Protein AF-A0A6G1S8F9-F1 (afdb_monomer_lite)

Radius of gyration: 22.52 Å; chains: 1; bounding box: 52×45×52 Å

Secondary structure (DSSP, 8-state):
--------TT--SSS-SSSTTSTTS---------------------B-------SSS-PPPPP----------------TT-------B---TTSHHHHHHHHHHHHHHHHHTT-TT-EEEEEEEEETTEEEEEEEEE-S----HHHHHHHHHHHHT-EEGGGTEETTT-EEEEEEEPPPHHHHHHHTTT--GGGPPPSS---------TTSTTSS-HHHHHHHHHHH-

Foldseek 3Di:
DDDDPDPDDPDPPDDPPPPPPPPPDPPDDDDDDDDDDDDDPDLFDWDFDWDQPDPDDDDDDDDDDDPDDDDDDDDPPDDPPDDGDGATAGDACPDQVNLQSQLQVLVVCQQCVPFVPKDGDWGWDDDQLEIEIADAIDGPGDDDSLCSSLVSCVVSPQPDCVVRHHSVRGYYHYHYHHDDPVLCVQAPPPDDPVPGDDSDDDDDDDAFDPCDPVRDDPNHVVNVVVNVD

Sequence (229 aa):
VCWWSCPLKDCADSIVVEILRLLPLLLKNILEVKSLVTKYQGPQYLRVTFVNRSLGPKIKMPDTMRNGYMNGHSDAEMDESDTFLFTSESVGEGHPDKMCDQISDAVLDAHLKQDPNAKVACESVIKTGMVMLCGEINSKANVDYQKVVRDTIKHIGYDDSSKGFDYKTCSVILNLDQQSEEIASGVHLNRLDEDIGAGDQGLMFGYATDETEECMPLTVVLSHKLNER

InterPro domains:
  IPR002133 S-adenosylmethionine synthetase [PTHR11964] (82-229)
  IPR022628 S-adenosylmethionine synthetase, N-terminal [PF00438] (84-180)
  IPR022629 S-adenosylmethionine synthetase, central domain [PF02772] (195-229)
  IPR022631 S-adenosylmethionine synthetase, conserved site [PS00376] (197-207)
  IPR022636 S-adenosylmethionine synthetase superfamily [SSF55973] (83-190)
  IPR022636 S-adenosylmethionine synthetase superfamily [SSF55973] (193-228)

Organism: NCBI:txid561515

pLDDT: mean 71.43, std 28.81, range [20.78, 98.0]

Structure (mmCIF, N/CA/C/O backbone):
data_AF-A0A6G1S8F9-F1
#
_entry.id   AF-A0A6G1S8F9-F1
#
loop_
_atom_site.group_PDB
_atom_site.id
_atom_site.type_symbol
_atom_site.label_atom_id
_atom_site.label_alt_id
_atom_site.label_comp_id
_atom_site.label_asym_id
_atom_site.label_entity_id
_atom_site.label_seq_id
_atom_site.pdbx_PDB_ins_code
_atom_site.Cartn_x
_atom_site.Cartn_y
_atom_site.Cartn_z
_atom_site.occupancy
_atom_site.B_iso_or_equiv
_atom_site.auth_seq_id
_atom_site.auth_comp_id
_atom_site.auth_asym_id
_atom_site.auth_atom_id
_atom_site.pdbx_PDB_model_num
ATOM 1 N N . VAL A 1 1 ? 5.676 7.487 1.464 1.00 24.00 1 VAL A N 1
ATOM 2 C CA . VAL A 1 1 ? 6.709 8.533 1.707 1.00 24.00 1 VAL A CA 1
ATOM 3 C C . VAL A 1 1 ? 5.974 9.784 2.148 1.00 24.00 1 VAL A C 1
ATOM 5 O O . VAL A 1 1 ? 5.284 10.362 1.321 1.00 24.00 1 VAL A O 1
ATOM 8 N N . CYS A 1 2 ? 6.066 10.154 3.430 1.00 23.19 2 CYS A N 1
ATOM 9 C CA . CYS A 1 2 ? 5.354 11.308 3.984 1.00 23.19 2 CYS A CA 1
ATOM 10 C C . CYS A 1 2 ? 5.833 12.626 3.369 1.00 23.19 2 CYS A C 1
ATOM 12 O O . CYS A 1 2 ? 7.028 12.924 3.396 1.00 23.19 2 CYS A O 1
ATOM 14 N N . TRP A 1 3 ? 4.884 13.448 2.935 1.00 22.08 3 TRP A N 1
ATOM 15 C CA . TRP A 1 3 ? 5.046 14.894 2.867 1.00 22.08 3 TRP A CA 1
ATOM 16 C C . TRP A 1 3 ? 4.073 15.506 3.870 1.00 22.08 3 TRP A C 1
ATOM 18 O O . TRP A 1 3 ? 2.866 15.447 3.684 1.00 22.08 3 TRP A O 1
ATOM 28 N N . TRP A 1 4 ? 4.595 16.083 4.950 1.00 25.47 4 TRP A N 1
ATOM 29 C CA . TRP A 1 4 ? 3.856 17.073 5.727 1.00 25.47 4 TRP A CA 1
ATOM 30 C C . TRP A 1 4 ? 4.827 18.177 6.128 1.00 25.47 4 TRP A C 1
ATOM 32 O O . TRP A 1 4 ? 5.879 17.920 6.720 1.00 25.47 4 TRP A O 1
ATOM 42 N N . SER A 1 5 ? 4.485 19.414 5.772 1.00 24.44 5 SER A N 1
ATOM 43 C CA . SER A 1 5 ? 5.167 20.604 6.275 1.00 24.44 5 SER A CA 1
ATOM 44 C C . SER A 1 5 ? 4.787 20.788 7.743 1.00 24.44 5 SER A C 1
ATOM 46 O O . SER A 1 5 ? 3.757 21.376 8.051 1.00 24.44 5 SER A O 1
ATOM 48 N N . CYS A 1 6 ? 5.605 20.272 8.661 1.00 25.27 6 CYS A N 1
ATOM 49 C CA . CYS A 1 6 ? 5.454 20.525 10.093 1.00 25.27 6 CYS A CA 1
ATOM 50 C C . CYS A 1 6 ? 6.216 21.809 10.484 1.00 25.27 6 CYS A C 1
ATOM 52 O O . CYS A 1 6 ? 7.438 21.861 10.311 1.00 25.27 6 CYS A O 1
ATOM 54 N N . PRO A 1 7 ? 5.557 22.847 11.035 1.00 28.78 7 PRO A N 1
ATOM 55 C CA . PRO A 1 7 ? 6.217 24.049 11.524 1.00 28.78 7 PRO A CA 1
ATOM 56 C C . PRO A 1 7 ? 6.665 23.851 12.981 1.00 28.78 7 PRO A C 1
ATOM 58 O O . PRO A 1 7 ? 6.227 24.572 13.872 1.00 28.78 7 PRO A O 1
ATOM 61 N N . LEU A 1 8 ? 7.533 22.875 13.256 1.00 29.06 8 LEU A N 1
ATOM 62 C CA . LEU A 1 8 ? 8.167 22.721 14.571 1.00 29.06 8 LEU A CA 1
ATOM 63 C C . LEU A 1 8 ? 9.668 22.476 14.404 1.00 29.06 8 LEU A C 1
ATOM 65 O O . LEU A 1 8 ? 10.109 21.526 13.766 1.00 29.06 8 LEU A O 1
ATOM 69 N N . LYS A 1 9 ? 10.448 23.404 14.959 1.00 31.72 9 LYS A N 1
ATOM 70 C CA . LYS A 1 9 ? 11.867 23.641 14.667 1.00 31.72 9 LYS A CA 1
ATOM 71 C C . LYS A 1 9 ? 12.854 22.660 15.313 1.00 31.72 9 LYS A C 1
ATOM 73 O O . LYS A 1 9 ? 14.041 22.808 15.062 1.00 31.72 9 LYS A O 1
ATOM 78 N N . ASP A 1 10 ? 12.404 21.662 16.075 1.00 28.67 10 ASP A N 1
ATOM 79 C CA . ASP A 1 10 ? 13.288 20.975 17.035 1.00 28.67 10 ASP A CA 1
ATOM 80 C C . ASP A 1 10 ? 13.287 19.432 16.964 1.00 28.67 10 ASP A C 1
ATOM 82 O O . ASP A 1 10 ? 13.567 18.764 17.955 1.00 28.67 10 ASP A O 1
ATOM 86 N N . CYS A 1 11 ? 13.010 18.822 15.806 1.00 28.59 11 CYS A N 1
ATOM 87 C CA . CYS A 1 11 ? 13.122 17.357 15.630 1.00 28.59 11 CYS A CA 1
ATOM 88 C C . CYS A 1 11 ? 13.831 16.943 14.329 1.00 28.59 11 CYS A C 1
ATOM 90 O O . CYS A 1 11 ? 13.489 15.935 13.714 1.00 28.59 11 CYS A O 1
ATOM 92 N N . ALA A 1 12 ? 14.823 17.717 13.888 1.00 31.94 12 ALA A N 1
ATOM 93 C CA . ALA A 1 12 ? 15.572 17.437 12.666 1.00 31.94 12 ALA A CA 1
ATOM 94 C C . ALA A 1 12 ? 17.010 17.006 12.971 1.00 31.94 12 ALA A C 1
ATOM 96 O O . ALA A 1 12 ? 17.932 17.750 12.687 1.00 31.94 12 ALA A O 1
ATOM 97 N N . ASP A 1 13 ? 17.197 15.796 13.501 1.00 31.72 13 ASP A N 1
ATOM 98 C CA . ASP A 1 13 ? 18.508 15.134 13.511 1.00 31.72 13 ASP A CA 1
ATOM 99 C C . ASP A 1 13 ? 18.321 13.617 13.370 1.00 31.72 13 ASP A C 1
ATOM 101 O O . ASP A 1 13 ? 18.311 12.887 14.358 1.00 31.72 13 ASP A O 1
ATOM 105 N N . SER A 1 14 ? 18.104 13.149 12.128 1.00 31.39 14 SER A N 1
ATOM 106 C CA . SER A 1 14 ? 18.659 11.877 11.589 1.00 31.39 14 SER A CA 1
ATOM 107 C C . SER A 1 14 ? 18.080 11.398 10.241 1.00 31.39 14 SER A C 1
ATOM 109 O O . SER A 1 14 ? 18.516 10.359 9.758 1.00 31.39 14 SER A O 1
ATOM 111 N N . ILE A 1 15 ? 17.161 12.108 9.568 1.00 31.52 15 ILE A N 1
ATOM 112 C CA . ILE A 1 15 ? 16.591 11.635 8.27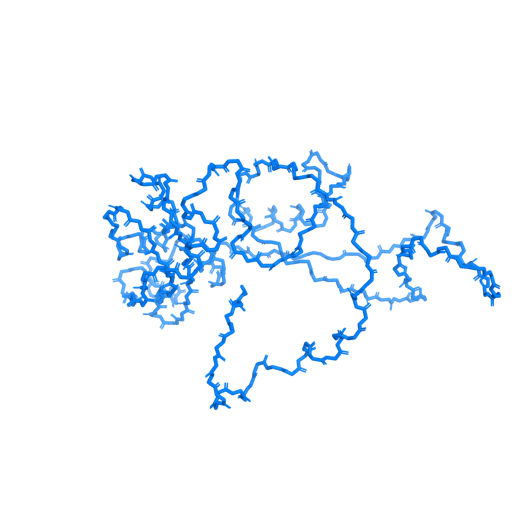2 1.00 31.52 15 ILE A CA 1
ATOM 113 C C . ILE A 1 15 ? 16.688 12.662 7.111 1.00 31.52 15 ILE A C 1
ATOM 115 O O . ILE A 1 15 ? 16.182 12.427 6.021 1.00 31.52 15 ILE A O 1
ATOM 119 N N . VAL A 1 16 ? 17.403 13.787 7.262 1.00 31.28 16 VAL A N 1
ATOM 120 C CA . VAL A 1 16 ? 17.337 14.913 6.287 1.00 31.28 16 VAL A CA 1
ATOM 121 C C . VAL A 1 16 ? 18.629 15.156 5.472 1.00 31.28 16 VAL A C 1
ATOM 123 O O . VAL A 1 16 ? 18.781 16.201 4.848 1.00 31.28 16 VAL A O 1
ATOM 126 N N . VAL A 1 17 ? 19.587 14.223 5.406 1.00 31.86 17 VAL A N 1
ATOM 127 C CA . VAL A 1 17 ? 20.913 14.563 4.829 1.00 31.86 17 VAL A CA 1
ATOM 128 C C . VAL A 1 17 ? 21.071 14.356 3.310 1.00 31.86 17 VAL A C 1
ATOM 130 O O . VAL A 1 17 ? 21.907 15.035 2.720 1.00 31.86 17 VAL A O 1
ATOM 133 N N . GLU A 1 18 ? 20.257 13.565 2.603 1.00 31.52 18 GLU A N 1
ATOM 134 C CA . GLU A 1 18 ? 20.587 13.263 1.188 1.00 31.52 18 GLU A CA 1
ATOM 135 C C . GLU A 1 18 ? 19.829 14.091 0.119 1.00 31.52 18 GLU A C 1
ATOM 137 O O . GLU A 1 18 ? 20.255 14.136 -1.032 1.00 31.52 18 GLU A O 1
ATOM 142 N N . ILE A 1 19 ? 18.737 14.797 0.451 1.00 33.44 19 ILE A N 1
ATOM 143 C CA . ILE A 1 19 ? 17.858 15.427 -0.571 1.00 33.44 19 ILE A CA 1
ATOM 144 C C . ILE A 1 19 ? 18.125 16.934 -0.789 1.00 33.44 19 ILE A C 1
ATOM 146 O O . ILE A 1 19 ? 17.792 17.486 -1.838 1.00 33.44 19 ILE A O 1
ATOM 150 N N . LEU A 1 20 ? 18.826 17.620 0.120 1.00 29.86 20 LEU A N 1
ATOM 151 C CA . LEU A 1 20 ? 19.040 19.078 0.033 1.00 29.86 20 LEU A CA 1
ATOM 152 C C . LEU A 1 20 ? 20.145 19.543 -0.941 1.00 29.86 20 LEU A C 1
ATOM 154 O O . LEU A 1 20 ? 20.448 20.734 -0.992 1.00 29.86 20 LEU A O 1
ATOM 158 N N . ARG A 1 21 ? 20.738 18.661 -1.758 1.00 32.34 21 ARG A N 1
ATOM 159 C CA . ARG A 1 21 ? 21.801 19.048 -2.715 1.00 32.34 21 ARG A CA 1
ATOM 160 C C . ARG A 1 21 ? 21.352 19.320 -4.154 1.00 32.34 21 ARG A C 1
ATOM 162 O O . ARG A 1 21 ? 22.178 19.782 -4.935 1.00 32.34 21 ARG A O 1
ATOM 169 N N . LEU A 1 22 ? 20.088 19.091 -4.521 1.00 36.34 22 LEU A N 1
ATOM 170 C CA . LEU A 1 22 ? 19.651 19.168 -5.932 1.00 36.34 22 LEU A CA 1
ATOM 171 C C . LEU A 1 22 ? 18.534 20.186 -6.227 1.00 36.34 22 LEU A C 1
ATOM 173 O O . LEU A 1 22 ? 18.105 20.321 -7.372 1.00 36.34 22 LEU A O 1
ATOM 177 N N . LEU A 1 23 ? 18.111 20.962 -5.228 1.00 32.47 23 LEU A N 1
ATOM 178 C CA . LEU A 1 23 ? 16.988 21.899 -5.340 1.00 32.47 23 LEU A CA 1
ATOM 179 C C . LEU A 1 23 ? 17.134 23.090 -6.332 1.00 32.47 23 LEU A C 1
ATOM 181 O O . LEU A 1 23 ? 16.100 23.664 -6.665 1.00 32.47 23 LEU A O 1
ATOM 185 N N . PRO A 1 24 ? 18.307 23.494 -6.874 1.00 30.12 24 PRO A N 1
ATOM 186 C CA . PRO A 1 24 ? 18.341 24.653 -7.782 1.00 30.12 24 PRO A CA 1
ATOM 187 C C . PRO A 1 24 ? 18.085 24.394 -9.281 1.00 30.12 24 PRO A C 1
ATOM 189 O O . PRO A 1 24 ? 18.118 25.357 -10.044 1.00 30.12 24 PRO A O 1
ATOM 192 N N . LEU A 1 25 ? 17.878 23.157 -9.761 1.00 33.62 25 LEU A N 1
ATOM 193 C CA . LEU A 1 25 ? 17.961 22.870 -11.214 1.00 33.62 25 LEU A CA 1
ATOM 194 C C . LEU A 1 25 ? 16.644 22.578 -11.955 1.00 33.62 25 LEU A C 1
ATOM 196 O O . LEU A 1 25 ? 16.648 22.578 -13.184 1.00 33.62 25 LEU A O 1
ATOM 200 N N . LEU A 1 26 ? 15.518 22.388 -11.267 1.00 33.97 26 LEU A N 1
ATOM 201 C CA . LEU A 1 26 ? 14.292 21.839 -11.879 1.00 33.97 26 LEU A CA 1
ATOM 202 C C . LEU A 1 26 ? 13.151 22.850 -12.093 1.00 33.97 26 LEU A C 1
ATOM 204 O O . LEU A 1 26 ? 12.001 22.468 -12.266 1.00 33.97 26 LEU A O 1
ATOM 208 N N . LEU A 1 27 ? 13.459 24.150 -12.131 1.00 32.25 27 LEU A N 1
ATOM 209 C CA . LEU A 1 27 ? 12.460 25.227 -12.242 1.00 32.25 27 LEU A CA 1
ATOM 210 C C . LEU A 1 27 ? 12.241 25.769 -13.669 1.00 32.25 27 LEU A C 1
ATOM 212 O O . LEU A 1 27 ? 11.844 26.919 -13.842 1.00 32.25 27 LEU A O 1
ATOM 216 N N . LYS A 1 28 ? 12.496 24.982 -14.721 1.00 32.56 28 LYS A N 1
ATOM 217 C CA . LYS A 1 28 ? 12.242 25.418 -16.106 1.00 32.56 28 LYS A CA 1
ATOM 218 C C . LYS A 1 28 ? 11.706 24.286 -16.973 1.00 32.56 28 LYS A C 1
ATOM 220 O O . LYS A 1 28 ? 12.494 23.548 -17.550 1.00 32.56 28 LYS A O 1
ATOM 225 N N . ASN A 1 29 ? 10.379 24.196 -17.056 1.00 27.98 29 ASN A N 1
ATOM 226 C CA . ASN A 1 29 ? 9.578 24.054 -18.284 1.00 27.98 29 ASN A CA 1
ATOM 227 C C . ASN A 1 29 ? 8.250 23.358 -17.959 1.00 27.98 29 ASN A C 1
ATOM 229 O O . ASN A 1 29 ? 8.184 22.156 -17.734 1.00 27.98 29 ASN A O 1
ATOM 233 N N . ILE A 1 30 ? 7.204 24.180 -17.920 1.00 34.72 30 ILE A N 1
ATOM 234 C CA . ILE A 1 30 ? 5.789 23.812 -17.869 1.00 34.72 30 ILE A CA 1
ATOM 235 C C . ILE A 1 30 ? 5.416 23.197 -19.221 1.00 34.72 30 ILE A C 1
ATOM 237 O O . ILE A 1 30 ? 5.779 23.796 -20.230 1.00 34.72 30 ILE A O 1
ATOM 241 N N . LEU A 1 31 ? 4.679 22.079 -19.246 1.00 24.22 31 LEU A N 1
ATOM 242 C CA . LEU A 1 31 ? 3.643 21.784 -20.251 1.00 24.22 31 LEU A CA 1
ATOM 243 C C . LEU A 1 31 ? 2.832 20.529 -19.870 1.00 24.22 31 LEU A C 1
ATOM 245 O O . LEU A 1 31 ? 3.358 19.580 -19.297 1.00 24.22 31 LEU A O 1
ATOM 249 N N . GLU A 1 32 ? 1.532 20.607 -20.156 1.00 26.98 32 GLU A N 1
ATOM 250 C CA . GLU A 1 32 ? 0.436 19.701 -19.787 1.00 26.98 32 GLU A CA 1
ATOM 251 C C . GLU A 1 32 ? 0.654 18.217 -20.116 1.00 26.98 32 GLU A C 1
ATOM 253 O O . GLU A 1 32 ? 1.134 17.872 -21.195 1.00 26.98 32 GLU A O 1
ATOM 258 N N . VAL A 1 33 ? 0.126 17.335 -19.257 1.00 26.61 33 VAL A N 1
ATOM 259 C CA . VAL A 1 33 ? -0.153 15.935 -19.605 1.00 26.61 33 VAL A CA 1
ATOM 260 C C . VAL A 1 33 ? -1.562 15.567 -19.137 1.00 26.61 33 VAL A C 1
ATOM 262 O O . VAL A 1 33 ? -1.879 15.623 -17.950 1.00 26.61 33 VAL A O 1
ATOM 265 N N . LYS A 1 34 ? -2.416 15.191 -20.096 1.00 22.52 34 LYS A N 1
ATOM 266 C CA . LYS A 1 34 ? -3.740 14.606 -19.852 1.00 22.52 34 LYS A CA 1
ATOM 267 C C . LYS A 1 34 ? -3.581 13.186 -19.311 1.00 22.52 34 LYS A C 1
ATOM 269 O O . LYS A 1 34 ? -2.928 12.350 -19.927 1.00 22.52 34 LYS A O 1
ATOM 274 N N . SER A 1 35 ? -4.208 12.941 -18.167 1.00 23.72 35 SER A N 1
ATOM 275 C CA . SER A 1 35 ? -4.255 11.655 -17.477 1.00 23.72 35 SER A CA 1
ATOM 276 C C . SER A 1 35 ? -5.057 10.616 -18.272 1.00 23.72 35 SER A C 1
ATOM 278 O O . SER A 1 35 ? -6.234 10.821 -18.568 1.00 23.72 35 SER A O 1
ATOM 280 N N . LEU A 1 36 ? -4.418 9.492 -18.598 1.00 20.78 36 LEU A N 1
ATOM 281 C CA . LEU A 1 36 ? -5.063 8.230 -18.959 1.00 20.78 36 LEU A CA 1
ATOM 282 C C . LEU A 1 36 ? -4.858 7.288 -17.769 1.00 20.78 36 LEU A C 1
ATOM 284 O O . LEU A 1 36 ? -3.782 6.724 -17.586 1.00 20.78 36 LEU A O 1
ATOM 288 N N . VAL A 1 37 ? -5.884 7.162 -16.924 1.00 22.12 37 VAL A N 1
ATOM 289 C CA . VAL A 1 37 ? -5.907 6.190 -15.824 1.00 22.12 37 VAL A CA 1
ATOM 290 C C . VAL A 1 37 ? -6.331 4.841 -16.396 1.00 22.12 37 VAL A C 1
ATOM 292 O O . VAL A 1 37 ? -7.521 4.549 -16.512 1.00 22.12 37 VAL A O 1
ATOM 295 N N . THR A 1 38 ? -5.368 4.000 -16.761 1.00 21.34 38 THR A N 1
ATOM 296 C CA . THR A 1 38 ? -5.617 2.568 -16.959 1.00 21.34 38 THR A CA 1
ATOM 297 C C . THR A 1 38 ? -5.510 1.873 -15.607 1.00 21.34 38 THR A C 1
ATOM 299 O O . THR A 1 38 ? -4.466 1.863 -14.962 1.00 21.34 38 THR A O 1
ATOM 302 N N . LYS A 1 39 ? -6.639 1.330 -15.154 1.00 20.86 39 LYS A N 1
ATOM 303 C CA . LYS A 1 39 ? -6.812 0.636 -13.878 1.00 20.86 39 LYS A CA 1
ATOM 304 C C . LYS A 1 39 ? -6.046 -0.695 -13.907 1.00 20.86 39 LYS A C 1
ATOM 306 O O . LYS A 1 39 ? -6.582 -1.687 -14.391 1.00 20.86 39 LYS A O 1
ATOM 311 N N . TYR A 1 40 ? -4.810 -0.724 -13.407 1.00 27.42 40 TYR A N 1
ATOM 312 C CA . TYR A 1 40 ? -4.120 -1.979 -13.099 1.00 27.42 40 TYR A CA 1
ATOM 313 C C . TYR A 1 40 ? -4.557 -2.427 -11.698 1.00 27.42 40 TYR A C 1
ATOM 315 O O . TYR A 1 40 ? -4.346 -1.719 -10.716 1.00 27.42 40 TYR A O 1
ATOM 323 N N . GLN A 1 41 ? -5.257 -3.560 -11.613 1.00 25.31 41 GLN A N 1
ATOM 324 C CA . GLN A 1 41 ? -5.646 -4.166 -10.340 1.00 25.31 41 GLN A CA 1
ATOM 325 C C . GLN A 1 41 ? -4.449 -4.927 -9.762 1.00 25.31 41 GLN A C 1
ATOM 327 O O . GLN A 1 41 ? -4.133 -6.018 -10.223 1.00 25.31 41 GLN A O 1
ATOM 332 N N . GLY A 1 42 ? -3.796 -4.361 -8.749 1.00 30.23 42 GLY A N 1
ATOM 333 C CA . GLY A 1 42 ? -2.812 -5.072 -7.933 1.00 30.23 42 GLY A CA 1
ATOM 334 C C . GLY A 1 42 ? -2.146 -4.150 -6.902 1.00 30.23 42 GLY A C 1
ATOM 335 O O . GLY A 1 42 ? -1.706 -3.065 -7.283 1.00 30.23 42 GLY A O 1
ATOM 336 N N . PRO A 1 43 ? -2.037 -4.546 -5.619 1.00 34.38 43 PRO A N 1
ATOM 337 C CA . PRO A 1 43 ? -1.433 -3.732 -4.565 1.00 34.38 43 PRO A CA 1
ATOM 338 C C . PRO A 1 43 ? 0.095 -3.888 -4.599 1.00 34.38 43 PRO A C 1
ATOM 340 O O . PRO A 1 43 ? 0.695 -4.527 -3.739 1.00 34.38 43 PRO A O 1
ATOM 343 N N . GLN A 1 44 ? 0.767 -3.385 -5.638 1.00 37.72 44 GLN A N 1
ATOM 344 C CA . GLN A 1 44 ? 2.219 -3.555 -5.772 1.00 37.72 44 GLN A CA 1
ATOM 345 C C . GLN A 1 44 ? 2.929 -2.256 -6.186 1.00 37.72 44 GLN A C 1
ATOM 347 O O . GLN A 1 44 ? 3.165 -1.998 -7.357 1.00 37.72 44 GLN A O 1
ATOM 352 N N . TYR A 1 45 ? 3.357 -1.453 -5.203 1.00 41.34 45 TYR A N 1
ATOM 353 C CA . TYR A 1 45 ? 4.431 -0.464 -5.391 1.00 41.34 45 TYR A CA 1
ATOM 354 C C . TYR A 1 45 ? 5.712 -1.061 -5.981 1.00 41.34 45 TYR A C 1
ATOM 356 O O . TYR A 1 45 ? 6.195 -2.112 -5.549 1.00 41.34 45 TYR A O 1
ATOM 364 N N . LEU A 1 46 ? 6.257 -0.282 -6.907 1.00 35.72 46 LEU A N 1
ATOM 365 C CA . LEU A 1 46 ? 7.467 -0.468 -7.681 1.00 35.72 46 LEU A CA 1
ATOM 366 C C . LEU A 1 46 ? 8.637 0.263 -7.001 1.00 35.72 46 LEU A C 1
ATOM 368 O O . LEU A 1 46 ? 8.597 1.486 -6.863 1.00 35.72 46 LEU A O 1
ATOM 372 N N . ARG A 1 47 ? 9.709 -0.447 -6.630 1.00 35.06 47 ARG A N 1
ATOM 373 C CA . ARG A 1 47 ? 11.007 0.183 -6.341 1.00 35.06 47 ARG A CA 1
ATOM 374 C C . ARG A 1 47 ? 11.958 -0.132 -7.491 1.00 35.06 47 ARG A C 1
ATOM 376 O O . ARG A 1 47 ? 12.507 -1.224 -7.573 1.00 35.06 47 ARG A O 1
ATOM 383 N N . VAL A 1 48 ? 12.145 0.823 -8.402 1.00 31.75 48 VAL A N 1
ATOM 384 C CA . VAL A 1 48 ? 13.201 0.726 -9.421 1.00 31.75 48 VAL A CA 1
ATOM 385 C C . VAL A 1 48 ? 14.475 1.311 -8.834 1.00 31.75 48 VAL A C 1
ATOM 387 O O . VAL A 1 48 ? 14.639 2.529 -8.761 1.00 31.75 48 VAL A O 1
ATOM 390 N N . THR A 1 49 ? 15.388 0.447 -8.406 1.00 26.91 49 THR A N 1
ATOM 391 C CA . THR A 1 49 ? 16.742 0.877 -8.058 1.00 26.91 49 THR A CA 1
ATOM 392 C C . THR A 1 49 ? 17.599 0.851 -9.323 1.00 26.91 49 THR A C 1
ATOM 394 O O . THR A 1 49 ? 17.992 -0.211 -9.802 1.00 26.91 49 THR A O 1
ATOM 397 N N . PHE A 1 50 ? 17.910 2.029 -9.871 1.00 28.56 50 PHE A N 1
ATOM 398 C CA . PHE A 1 50 ? 18.856 2.174 -10.979 1.00 28.56 50 PHE A CA 1
ATOM 399 C C . PHE A 1 50 ? 20.279 1.869 -10.492 1.00 28.56 50 PHE A C 1
ATOM 401 O O . PHE A 1 50 ? 20.988 2.755 -10.015 1.00 28.56 50 PHE A O 1
ATOM 408 N N . VAL A 1 51 ? 20.728 0.618 -10.608 1.00 29.19 51 VAL A N 1
ATOM 409 C CA . VAL A 1 51 ? 22.144 0.283 -10.402 1.00 29.19 51 VAL A CA 1
ATOM 410 C C . VAL A 1 51 ? 22.849 0.312 -11.751 1.00 29.19 51 VAL A C 1
ATOM 412 O O . VAL A 1 51 ? 22.926 -0.694 -12.451 1.00 29.19 51 VAL A O 1
ATOM 415 N N . ASN A 1 52 ? 23.406 1.467 -12.114 1.00 31.16 52 ASN A N 1
ATOM 416 C CA . ASN A 1 52 ? 24.348 1.539 -13.227 1.00 31.16 52 ASN A CA 1
ATOM 417 C C . ASN A 1 52 ? 25.691 0.948 -12.770 1.00 31.16 52 ASN A C 1
ATOM 419 O O . ASN A 1 52 ? 26.559 1.662 -12.261 1.00 31.16 52 ASN A O 1
ATOM 423 N N . ARG A 1 53 ? 25.867 -0.371 -12.901 1.00 33.56 53 ARG A N 1
ATOM 424 C CA . ARG A 1 53 ? 27.186 -0.993 -12.738 1.00 33.56 53 ARG A CA 1
ATOM 425 C C . ARG A 1 53 ? 27.911 -0.968 -14.080 1.00 33.56 53 ARG A C 1
ATOM 427 O O . ARG A 1 53 ? 27.971 -1.959 -14.795 1.00 33.56 53 ARG A O 1
ATOM 434 N N . SER A 1 54 ? 28.452 0.201 -14.403 1.00 34.34 54 SER A N 1
ATOM 435 C CA . SER A 1 54 ? 29.343 0.409 -15.543 1.00 34.34 54 SER A CA 1
ATOM 436 C C . SER A 1 54 ? 30.613 -0.444 -15.386 1.00 34.34 54 SER A C 1
ATOM 438 O O . SER A 1 54 ? 31.434 -0.211 -14.499 1.00 34.34 54 SER A O 1
ATOM 440 N N . LEU A 1 55 ? 30.780 -1.432 -16.266 1.00 38.09 55 LEU A N 1
ATOM 441 C CA . LEU A 1 55 ? 32.089 -1.923 -16.701 1.00 38.09 55 LEU A CA 1
ATOM 442 C C . LEU A 1 55 ? 32.365 -1.311 -18.089 1.00 38.09 55 LEU A C 1
ATOM 444 O O . LEU A 1 55 ? 32.315 -2.014 -19.088 1.00 38.09 55 LEU A O 1
ATOM 448 N N . GLY A 1 56 ? 32.581 0.009 -18.176 1.00 36.66 56 GLY A N 1
ATOM 449 C CA . GLY A 1 56 ? 32.818 0.712 -19.458 1.00 36.66 56 GLY A CA 1
ATOM 450 C C . GLY A 1 56 ? 31.936 1.954 -19.668 1.00 36.66 56 GLY A C 1
ATOM 451 O O . GLY A 1 56 ? 30.954 2.120 -18.946 1.00 36.66 56 GLY A O 1
ATOM 452 N N . PRO A 1 57 ? 32.325 2.892 -20.555 1.00 38.31 57 PRO A N 1
ATOM 453 C CA . PRO A 1 57 ? 32.091 4.324 -20.380 1.00 38.31 57 PRO A CA 1
ATOM 454 C C . PRO A 1 57 ? 30.609 4.734 -20.307 1.00 38.31 57 PRO A C 1
ATOM 456 O O . PRO A 1 57 ? 29.761 4.279 -21.057 1.00 38.31 57 PRO A O 1
ATOM 459 N N . LYS A 1 58 ? 30.372 5.626 -19.339 1.00 42.62 58 LYS A N 1
ATOM 460 C CA . LYS A 1 58 ? 29.162 6.357 -18.923 1.00 42.62 58 LYS A CA 1
ATOM 461 C C . LYS A 1 58 ? 28.017 6.474 -19.945 1.00 42.62 58 LYS A C 1
ATOM 463 O O . LYS A 1 58 ? 28.151 7.155 -20.955 1.00 42.62 58 LYS A O 1
ATOM 468 N N . ILE A 1 59 ? 26.837 5.996 -19.542 1.00 39.12 59 ILE A N 1
ATOM 469 C CA . ILE A 1 59 ? 25.546 6.340 -20.157 1.00 39.12 59 ILE A CA 1
ATOM 470 C C . ILE A 1 59 ? 25.157 7.770 -19.745 1.00 39.12 59 ILE A C 1
ATOM 472 O O . ILE A 1 59 ? 25.057 8.080 -18.553 1.00 39.12 59 ILE A O 1
ATOM 476 N N . LYS A 1 60 ? 24.947 8.634 -20.742 1.00 37.03 60 LYS A N 1
ATOM 477 C CA . LYS A 1 60 ? 24.351 9.970 -20.617 1.00 37.03 60 LYS A CA 1
ATOM 478 C C . LYS A 1 60 ? 22.827 9.815 -20.726 1.00 37.03 60 LYS A C 1
ATOM 480 O O . LYS A 1 60 ? 22.351 9.151 -21.639 1.00 37.03 60 LYS A O 1
ATOM 485 N N . MET A 1 61 ? 22.064 10.389 -19.794 1.00 31.83 61 MET A N 1
ATOM 486 C CA . MET A 1 61 ? 20.599 10.457 -19.917 1.00 31.83 61 MET A CA 1
ATOM 487 C C . MET A 1 61 ? 20.207 11.356 -21.109 1.00 31.83 61 MET A C 1
ATOM 489 O O . MET A 1 61 ? 20.933 12.317 -21.376 1.00 31.83 61 MET A O 1
ATOM 493 N N . PRO A 1 62 ? 19.102 11.072 -21.825 1.00 37.28 62 PRO A N 1
ATOM 494 C CA . PRO A 1 62 ? 18.710 11.832 -23.009 1.00 37.28 62 PRO A CA 1
ATOM 495 C C . PRO A 1 62 ? 18.350 13.280 -22.654 1.00 37.28 62 PRO A C 1
ATOM 497 O O . PRO A 1 62 ? 17.561 13.546 -21.747 1.00 37.28 62 PRO A O 1
ATOM 500 N N . ASP A 1 63 ? 18.941 14.222 -23.390 1.00 33.06 63 ASP A N 1
ATOM 501 C CA . ASP A 1 63 ? 18.661 15.647 -23.265 1.00 33.06 63 ASP A CA 1
ATOM 502 C C . ASP A 1 63 ? 17.267 15.956 -23.848 1.00 33.06 63 ASP A C 1
ATOM 504 O O . ASP A 1 63 ? 17.023 15.837 -25.049 1.00 33.06 63 ASP A O 1
ATOM 508 N N . THR A 1 64 ? 16.350 16.417 -22.993 1.00 34.72 64 THR A N 1
ATOM 509 C CA . THR A 1 64 ? 15.211 17.273 -23.372 1.00 34.72 64 THR A CA 1
ATOM 510 C C . THR A 1 64 ? 15.659 18.322 -24.392 1.00 34.72 64 THR A C 1
ATOM 512 O O . THR A 1 64 ? 16.634 19.030 -24.128 1.00 34.72 64 THR A O 1
ATOM 515 N N . MET A 1 65 ? 14.941 18.455 -25.518 1.00 31.27 65 MET A N 1
ATOM 516 C CA . MET A 1 65 ? 15.223 19.438 -26.575 1.00 31.27 65 MET A CA 1
ATOM 517 C C . MET A 1 65 ? 15.518 20.829 -25.988 1.00 31.27 65 MET A C 1
ATOM 519 O O . MET A 1 65 ? 14.616 21.566 -25.585 1.00 31.27 65 MET A O 1
ATOM 523 N N . ARG A 1 66 ? 16.798 21.212 -25.966 1.00 33.53 66 ARG A N 1
ATOM 524 C CA . ARG A 1 66 ? 17.228 22.591 -25.748 1.00 33.53 66 ARG A CA 1
ATOM 525 C C . ARG A 1 66 ? 17.362 23.259 -27.103 1.00 33.53 66 ARG A C 1
ATOM 527 O O . ARG A 1 66 ? 18.269 22.968 -27.872 1.00 33.53 66 ARG A O 1
ATOM 534 N N . ASN A 1 67 ? 16.468 24.204 -27.356 1.00 35.28 67 ASN A N 1
ATOM 535 C CA . ASN A 1 67 ? 16.663 25.223 -28.372 1.00 35.28 67 ASN A CA 1
ATOM 536 C C . ASN A 1 67 ? 17.880 26.078 -27.951 1.00 35.28 67 ASN A C 1
ATOM 538 O O . ASN A 1 67 ? 17.784 26.866 -27.009 1.00 35.28 67 ASN A O 1
ATOM 542 N N . GLY A 1 68 ? 19.044 25.867 -28.568 1.00 31.77 68 GLY A N 1
ATOM 543 C CA . GLY A 1 68 ? 20.273 26.593 -28.238 1.00 31.77 68 GLY A CA 1
ATOM 544 C C . GLY A 1 68 ? 21.478 26.112 -29.046 1.00 31.77 68 GLY A C 1
ATOM 545 O O . GLY A 1 68 ? 21.823 24.939 -29.014 1.00 31.77 68 GLY A O 1
ATOM 546 N N . TYR A 1 69 ? 22.087 27.042 -29.781 1.00 33.59 69 TYR A N 1
ATOM 547 C CA . TYR A 1 69 ? 23.179 26.854 -30.740 1.00 33.59 69 TYR A CA 1
ATOM 548 C C . TYR A 1 69 ? 24.417 26.094 -30.219 1.00 33.59 69 TYR A C 1
ATOM 550 O O . TYR A 1 69 ? 24.779 26.171 -29.046 1.00 33.59 69 TYR A O 1
ATOM 558 N N . MET A 1 70 ? 25.076 25.419 -31.171 1.00 41.25 70 MET A N 1
ATOM 559 C CA . MET A 1 70 ? 26.228 24.520 -31.040 1.00 41.25 70 MET A CA 1
ATOM 560 C C . MET A 1 70 ? 27.466 25.143 -30.376 1.00 41.25 70 MET A C 1
ATOM 562 O O . MET A 1 70 ? 27.870 26.253 -30.714 1.00 41.25 70 MET A O 1
ATOM 566 N N . ASN A 1 71 ? 28.151 24.349 -29.549 1.00 33.91 71 ASN A N 1
ATOM 567 C CA . ASN A 1 71 ? 29.608 24.371 -29.436 1.00 33.91 71 ASN A CA 1
ATOM 568 C C . ASN A 1 71 ? 30.112 22.952 -29.154 1.00 33.91 71 ASN A C 1
ATOM 570 O O . ASN A 1 71 ? 29.563 22.243 -28.314 1.00 33.91 71 ASN A O 1
ATOM 574 N N . GLY A 1 72 ? 31.118 22.548 -29.928 1.00 41.09 72 GLY A N 1
ATOM 575 C CA . GLY A 1 72 ? 31.493 21.163 -30.171 1.00 41.09 72 GLY A CA 1
ATOM 576 C C . GLY A 1 72 ? 31.836 20.332 -28.936 1.00 41.09 72 GLY A C 1
ATOM 577 O O . GLY A 1 72 ? 32.705 20.679 -28.144 1.00 41.09 72 GLY A O 1
ATOM 578 N N . HIS A 1 73 ? 31.213 19.163 -28.875 1.00 38.59 73 HIS A N 1
ATOM 579 C CA . HIS A 1 73 ? 31.833 17.914 -28.465 1.00 38.59 73 HIS A CA 1
ATOM 580 C C . HIS A 1 73 ? 31.152 16.817 -29.283 1.00 38.59 73 HIS A C 1
ATOM 582 O O . HIS A 1 73 ? 29.934 16.822 -29.402 1.00 38.59 73 HIS A O 1
ATOM 588 N N . SER A 1 74 ? 31.952 15.956 -29.908 1.00 37.00 74 SER A N 1
ATOM 589 C CA . SER A 1 74 ? 31.509 14.834 -30.736 1.00 37.00 74 SER A CA 1
ATOM 590 C C . SER A 1 74 ? 30.402 14.038 -30.047 1.00 37.00 74 SER A C 1
ATOM 592 O O . SER A 1 74 ? 30.636 13.490 -28.965 1.00 37.00 74 SER A O 1
ATOM 594 N N . ASP A 1 75 ? 29.235 13.974 -30.681 1.00 41.84 75 ASP A N 1
ATOM 595 C CA . ASP A 1 75 ? 28.171 13.048 -30.322 1.00 41.84 75 ASP A CA 1
ATOM 596 C C . ASP A 1 75 ? 28.731 11.631 -30.472 1.00 41.84 75 ASP A C 1
ATOM 598 O O . ASP A 1 75 ? 29.070 11.190 -31.569 1.00 41.84 75 ASP A O 1
ATOM 602 N N . ALA A 1 76 ? 28.935 10.943 -29.350 1.00 50.66 76 ALA A N 1
ATOM 603 C CA . ALA A 1 76 ? 29.166 9.510 -29.382 1.00 50.66 76 ALA A CA 1
ATOM 604 C C . ALA A 1 76 ? 27.818 8.875 -29.732 1.00 50.66 76 ALA A C 1
ATOM 606 O O . ALA A 1 76 ? 26.961 8.714 -28.864 1.00 50.66 76 ALA A O 1
ATOM 607 N N . GLU A 1 77 ? 27.613 8.619 -31.021 1.00 52.44 77 GLU A N 1
ATOM 608 C CA . GLU A 1 77 ? 26.533 7.775 -31.517 1.00 52.44 77 GLU A CA 1
ATOM 609 C C . GLU A 1 77 ? 26.676 6.410 -30.824 1.00 52.44 77 GLU A C 1
ATOM 611 O O . GLU A 1 77 ? 27.693 5.737 -30.988 1.00 52.44 77 GLU A O 1
ATOM 616 N N . MET A 1 78 ? 25.715 6.048 -29.965 1.00 51.50 78 MET A N 1
ATOM 617 C CA . MET A 1 78 ? 25.626 4.678 -29.456 1.00 51.50 78 MET A CA 1
ATOM 618 C C . MET A 1 78 ? 25.295 3.776 -30.640 1.00 51.50 78 MET A C 1
ATOM 620 O O . MET A 1 78 ? 24.327 4.042 -31.354 1.00 51.50 78 MET A O 1
ATOM 624 N N . ASP A 1 79 ? 26.104 2.743 -30.854 1.00 60.41 79 ASP A N 1
ATOM 625 C CA . ASP A 1 79 ? 25.827 1.745 -31.879 1.00 60.41 79 ASP A CA 1
ATOM 626 C C . ASP A 1 79 ? 24.615 0.913 -31.429 1.00 60.41 79 ASP A C 1
ATOM 628 O O . ASP A 1 79 ? 24.494 0.573 -30.250 1.00 60.41 79 ASP A O 1
ATOM 632 N N . GLU A 1 80 ? 23.714 0.547 -32.346 1.00 60.12 80 GLU A N 1
ATOM 633 C CA . GLU A 1 80 ? 22.548 -0.310 -32.043 1.00 60.12 80 GLU A CA 1
ATOM 634 C C . GLU A 1 80 ? 22.964 -1.682 -31.466 1.00 60.12 80 GLU A C 1
ATOM 636 O O . GLU A 1 80 ? 22.131 -2.420 -30.939 1.00 60.12 80 GLU A O 1
ATOM 641 N N . SER A 1 81 ? 24.254 -2.028 -31.550 1.00 66.38 81 SER A N 1
ATOM 642 C CA . SER A 1 81 ? 24.845 -3.256 -31.017 1.00 66.38 81 SER A CA 1
ATOM 643 C C . SER A 1 81 ? 25.328 -3.174 -29.557 1.00 66.38 81 SER A C 1
ATOM 645 O O . SER A 1 81 ? 25.744 -4.193 -28.993 1.00 66.38 81 SER A O 1
ATOM 647 N N . ASP A 1 82 ? 25.248 -2.007 -28.910 1.00 81.94 82 ASP A N 1
ATOM 648 C CA . ASP A 1 82 ? 25.729 -1.821 -27.540 1.00 81.94 82 ASP A CA 1
ATOM 649 C C . ASP A 1 82 ? 24.771 -2.434 -26.500 1.00 81.94 82 ASP A C 1
ATOM 651 O O . ASP A 1 82 ? 23.653 -1.972 -26.265 1.00 81.94 82 ASP A O 1
ATOM 655 N N . THR A 1 83 ? 25.229 -3.480 -25.808 1.00 89.81 83 THR A N 1
ATOM 656 C CA . THR A 1 83 ? 24.477 -4.114 -24.713 1.00 89.81 83 THR A CA 1
ATOM 657 C C . THR A 1 83 ? 24.690 -3.390 -23.383 1.00 89.81 83 THR A C 1
ATOM 659 O O . THR A 1 83 ? 25.828 -3.082 -23.023 1.00 89.81 83 THR A O 1
ATOM 662 N N . PHE A 1 84 ? 23.629 -3.215 -22.589 1.00 92.00 84 PHE A N 1
ATOM 663 C CA . PHE A 1 84 ? 23.706 -2.665 -21.230 1.00 92.00 84 PHE A CA 1
ATOM 664 C C . PHE A 1 84 ? 23.029 -3.576 -20.197 1.00 92.00 84 PHE A C 1
ATOM 666 O O . PHE A 1 84 ? 22.250 -4.464 -20.535 1.00 92.00 84 PHE A O 1
ATOM 673 N N . LEU A 1 85 ? 23.340 -3.355 -18.916 1.00 91.94 85 LEU A N 1
ATOM 674 C CA . LEU A 1 85 ? 22.709 -4.055 -17.796 1.00 91.94 85 LEU A CA 1
ATOM 675 C C . LEU A 1 85 ? 21.712 -3.139 -17.089 1.00 91.94 85 LEU A C 1
ATOM 677 O O . LEU A 1 85 ? 22.029 -1.990 -16.775 1.00 91.94 85 LEU A O 1
ATOM 681 N N . PHE A 1 86 ? 20.535 -3.684 -16.791 1.00 92.88 86 PHE A N 1
ATOM 682 C CA . PHE A 1 86 ? 19.479 -3.017 -16.040 1.00 92.88 86 PHE A CA 1
ATOM 683 C C . PHE A 1 86 ? 18.903 -3.966 -14.991 1.00 92.88 86 PHE A C 1
ATOM 685 O O . PHE A 1 86 ? 18.748 -5.160 -15.245 1.00 92.88 86 PHE A O 1
ATOM 692 N N . THR A 1 87 ? 18.575 -3.433 -13.816 1.00 89.44 87 THR A N 1
ATOM 693 C CA . THR A 1 87 ? 18.101 -4.228 -12.679 1.00 89.44 87 THR A CA 1
ATOM 694 C C . THR A 1 87 ? 16.814 -3.633 -12.127 1.00 89.44 87 THR A C 1
ATOM 696 O O . THR A 1 87 ? 16.648 -2.417 -12.054 1.00 89.44 87 THR A O 1
ATOM 699 N N . SER A 1 88 ? 15.899 -4.500 -11.709 1.00 91.44 88 SER A N 1
ATOM 700 C CA . SER A 1 88 ? 14.693 -4.135 -10.965 1.00 91.44 88 SER A CA 1
ATOM 701 C C . SER A 1 88 ? 14.511 -5.104 -9.802 1.00 91.44 88 SER A C 1
ATOM 703 O O . SER A 1 88 ? 14.952 -6.250 -9.877 1.00 91.44 88 SER A O 1
ATOM 705 N N . GLU A 1 89 ? 13.883 -4.646 -8.724 1.00 93.25 89 GLU A N 1
ATOM 706 C CA . GLU A 1 89 ? 13.603 -5.452 -7.536 1.00 93.25 89 GLU A CA 1
ATOM 707 C C . GLU A 1 89 ? 12.107 -5.430 -7.214 1.00 93.25 89 GLU A C 1
ATOM 709 O O . GLU A 1 89 ? 11.361 -4.577 -7.693 1.00 93.25 89 GLU A O 1
ATOM 714 N N . SER A 1 90 ? 11.663 -6.405 -6.432 1.00 91.25 90 SER A N 1
ATOM 715 C CA . SER A 1 90 ? 10.299 -6.499 -5.925 1.00 91.25 90 SER A CA 1
ATOM 716 C C . SER A 1 90 ? 10.348 -7.175 -4.558 1.00 91.25 90 SER A C 1
ATOM 718 O O . SER A 1 90 ? 11.257 -7.962 -4.283 1.00 91.25 90 SER A O 1
ATOM 720 N N . VAL A 1 91 ? 9.374 -6.875 -3.707 1.00 91.25 91 VAL A N 1
ATOM 721 C CA . VAL A 1 91 ? 9.230 -7.460 -2.372 1.00 91.25 91 VAL A CA 1
ATOM 722 C C . VAL A 1 91 ? 7.844 -8.085 -2.242 1.00 91.25 91 VAL A C 1
ATOM 724 O O . VAL A 1 91 ? 6.871 -7.543 -2.768 1.00 91.25 91 VAL A O 1
ATOM 727 N N . GLY A 1 92 ? 7.760 -9.221 -1.550 1.00 87.69 92 GLY A N 1
ATOM 728 C CA . GLY A 1 92 ? 6.496 -9.920 -1.316 1.00 87.69 92 GLY A CA 1
ATOM 729 C C . GLY A 1 92 ? 5.574 -9.212 -0.318 1.00 87.69 92 GLY A C 1
ATOM 730 O O . GLY A 1 92 ? 5.968 -8.272 0.374 1.00 87.69 92 GLY A O 1
ATOM 731 N N . GLU A 1 93 ? 4.348 -9.717 -0.206 1.00 90.94 93 GLU A N 1
ATOM 732 C CA . GLU A 1 93 ? 3.271 -9.142 0.619 1.00 90.94 93 GLU A CA 1
ATOM 733 C C . GLU A 1 93 ? 3.604 -9.083 2.117 1.00 90.94 93 GLU A C 1
ATOM 735 O O . GLU A 1 93 ? 3.142 -8.188 2.821 1.00 90.94 93 GLU A O 1
ATOM 740 N N . GLY A 1 94 ? 4.436 -10.010 2.601 1.00 90.44 94 GLY A N 1
ATOM 741 C CA . GLY A 1 94 ? 4.895 -10.049 3.992 1.00 90.44 94 GLY A CA 1
ATOM 742 C C . GLY A 1 94 ? 6.009 -9.053 4.326 1.00 90.44 94 GLY A C 1
ATOM 743 O O . GLY A 1 94 ? 6.405 -8.951 5.484 1.00 90.44 94 GLY A O 1
ATOM 744 N N . HIS A 1 95 ? 6.550 -8.320 3.347 1.00 93.12 95 HIS A N 1
ATOM 745 C CA . HIS A 1 95 ? 7.530 -7.276 3.635 1.00 93.12 95 HIS A CA 1
ATOM 746 C C . HIS A 1 95 ? 6.872 -6.174 4.482 1.00 93.12 95 HIS A C 1
ATOM 748 O O . HIS A 1 95 ? 5.799 -5.709 4.104 1.00 93.12 95 HIS A O 1
ATOM 754 N N . PRO A 1 96 ? 7.483 -5.698 5.584 1.00 92.00 96 PRO A N 1
ATOM 755 C CA . PRO A 1 96 ? 6.827 -4.770 6.510 1.00 92.00 96 PRO A CA 1
ATOM 756 C C . PRO A 1 96 ? 6.314 -3.497 5.826 1.00 92.00 96 PRO A C 1
ATOM 758 O O . PRO A 1 96 ? 5.197 -3.074 6.098 1.00 92.00 96 PRO A O 1
ATOM 761 N N . ASP A 1 97 ? 7.071 -2.945 4.874 1.00 91.00 97 ASP A N 1
ATOM 762 C CA . ASP A 1 97 ? 6.612 -1.780 4.105 1.00 91.00 97 ASP A CA 1
ATOM 763 C C . ASP A 1 97 ? 5.373 -2.109 3.247 1.00 91.00 97 ASP A C 1
ATOM 765 O O . ASP A 1 97 ? 4.432 -1.327 3.196 1.00 91.00 97 ASP A O 1
ATOM 769 N N . LYS A 1 98 ? 5.313 -3.308 2.647 1.00 90.94 98 LYS A N 1
ATOM 770 C CA . LYS A 1 98 ? 4.141 -3.768 1.882 1.00 90.94 98 LYS A CA 1
ATOM 771 C C . LYS A 1 98 ? 2.944 -4.082 2.750 1.00 90.94 98 LYS A C 1
ATOM 773 O O . LYS A 1 98 ? 1.811 -3.952 2.297 1.00 90.94 98 LYS A O 1
ATOM 778 N N . MET A 1 99 ? 3.180 -4.521 3.978 1.00 92.50 99 MET A N 1
ATOM 779 C CA . MET A 1 99 ? 2.110 -4.685 4.946 1.00 92.50 99 MET A CA 1
ATOM 780 C C . MET A 1 99 ? 1.497 -3.327 5.295 1.00 92.50 99 MET A C 1
ATOM 782 O O . MET A 1 99 ? 0.277 -3.239 5.384 1.00 92.50 99 MET A O 1
ATOM 786 N N . CYS A 1 100 ? 2.310 -2.275 5.459 1.00 94.12 100 CYS A N 1
ATOM 787 C CA . CYS A 1 100 ? 1.800 -0.920 5.672 1.00 94.12 100 CYS A CA 1
ATOM 788 C C . CYS A 1 100 ? 0.915 -0.468 4.506 1.00 94.12 100 CYS A C 1
ATOM 790 O O . CYS A 1 100 ? -0.209 -0.039 4.755 1.00 94.12 100 CYS A O 1
ATOM 792 N N . ASP A 1 101 ? 1.384 -0.634 3.263 1.00 91.75 101 ASP A N 1
ATOM 793 C CA . ASP A 1 101 ? 0.617 -0.291 2.056 1.00 91.75 101 ASP A CA 1
ATOM 794 C C . ASP A 1 101 ? -0.747 -1.007 2.043 1.00 91.75 101 ASP A C 1
ATOM 796 O O . ASP A 1 101 ? -1.796 -0.374 1.949 1.00 91.75 101 ASP A O 1
ATOM 800 N N . GLN A 1 102 ? -0.745 -2.332 2.233 1.00 94.25 102 GLN A N 1
ATOM 801 C CA . GLN A 1 102 ? -1.967 -3.143 2.226 1.00 94.25 102 GLN A CA 1
ATOM 802 C C . GLN A 1 102 ? -2.936 -2.782 3.357 1.00 94.25 102 GLN A C 1
ATOM 804 O O . GLN A 1 102 ? -4.150 -2.845 3.174 1.00 94.25 102 GLN A O 1
ATOM 809 N N . ILE A 1 103 ? -2.429 -2.431 4.541 1.00 95.38 103 ILE A N 1
ATOM 810 C CA . ILE A 1 103 ? -3.274 -2.006 5.662 1.00 95.38 103 ILE A CA 1
ATOM 811 C C . ILE A 1 103 ? -3.899 -0.640 5.371 1.00 95.38 103 ILE A C 1
ATOM 813 O O . ILE A 1 103 ? -5.103 -0.478 5.578 1.00 95.38 103 ILE A O 1
ATOM 817 N N . SER A 1 104 ? -3.116 0.313 4.866 1.00 94.81 104 SER A N 1
ATOM 818 C CA . SER A 1 104 ? -3.609 1.633 4.471 1.00 94.81 104 SER A CA 1
ATOM 819 C C . SER A 1 104 ? -4.685 1.537 3.382 1.00 94.81 104 SER A C 1
ATOM 821 O O . SER A 1 104 ? -5.755 2.132 3.533 1.00 94.81 104 SER A O 1
ATOM 823 N N . ASP A 1 105 ? -4.467 0.716 2.351 1.00 94.19 105 ASP A N 1
ATOM 824 C CA . ASP A 1 105 ? -5.453 0.470 1.290 1.00 94.19 105 ASP A CA 1
ATOM 825 C C . ASP A 1 105 ? -6.703 -0.253 1.816 1.00 94.19 105 ASP A C 1
ATOM 827 O O . ASP A 1 105 ? -7.825 0.092 1.448 1.00 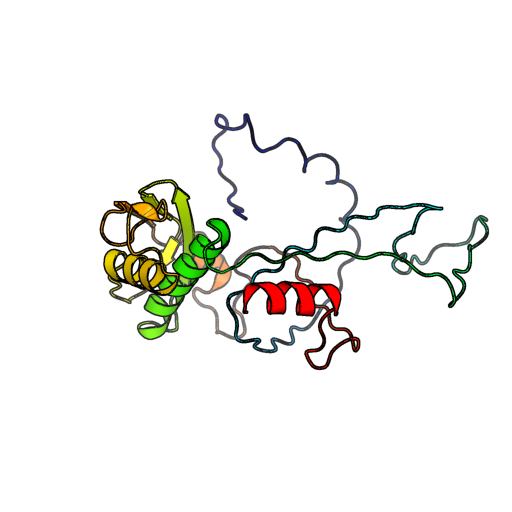94.19 105 ASP A O 1
ATOM 831 N N . ALA A 1 106 ? -6.558 -1.202 2.747 1.00 96.56 106 ALA A N 1
ATOM 832 C CA . ALA A 1 106 ?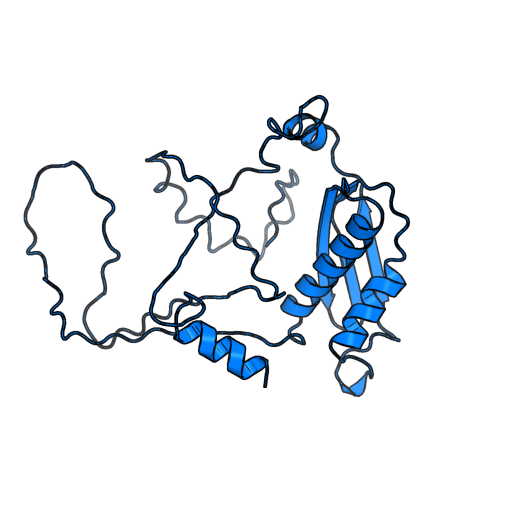 -7.706 -1.872 3.361 1.00 96.56 106 ALA A CA 1
ATOM 833 C C . ALA A 1 106 ? -8.580 -0.908 4.185 1.00 96.56 106 ALA A C 1
ATOM 835 O O . ALA A 1 106 ? -9.806 -1.053 4.223 1.00 96.56 106 ALA A O 1
ATOM 836 N N . VAL A 1 107 ? -7.971 0.087 4.838 1.00 95.94 107 VAL A N 1
ATOM 837 C CA . VAL A 1 107 ? -8.701 1.162 5.525 1.00 95.94 107 VAL A CA 1
ATOM 838 C C . VAL A 1 107 ? -9.415 2.056 4.510 1.00 95.94 107 VAL A C 1
ATOM 840 O O . VAL A 1 107 ? -10.606 2.326 4.683 1.00 95.94 107 VAL A O 1
ATOM 843 N N . LEU A 1 108 ? -8.735 2.461 3.433 1.00 95.44 108 LEU A N 1
ATOM 844 C CA . LEU A 1 108 ? -9.334 3.218 2.329 1.00 95.44 108 LEU A CA 1
ATOM 845 C C . LEU A 1 108 ? -10.564 2.497 1.756 1.00 95.44 108 LEU A C 1
ATOM 847 O O . LEU A 1 108 ? -11.646 3.084 1.689 1.00 95.44 108 LEU A O 1
ATOM 851 N N . ASP A 1 109 ? -10.435 1.213 1.429 1.00 94.62 109 ASP A N 1
ATOM 852 C CA . ASP A 1 109 ? -11.521 0.390 0.897 1.00 94.62 109 ASP A CA 1
ATOM 853 C C . ASP A 1 109 ? -12.689 0.261 1.884 1.00 94.62 109 ASP A C 1
ATOM 855 O O . ASP A 1 109 ? -13.858 0.331 1.489 1.00 94.62 109 ASP A O 1
ATOM 859 N N . ALA A 1 110 ? -12.405 0.108 3.182 1.00 96.81 110 ALA A N 1
ATOM 860 C CA . ALA A 1 110 ? -13.436 0.020 4.214 1.00 96.81 110 ALA A CA 1
ATOM 861 C C . ALA A 1 110 ? -14.279 1.303 4.314 1.00 96.81 110 ALA A C 1
ATOM 863 O O . ALA A 1 110 ? -15.494 1.219 4.539 1.00 96.81 110 ALA A O 1
ATOM 864 N N . HIS A 1 111 ? -13.655 2.467 4.110 1.00 96.19 111 HIS A N 1
ATOM 865 C CA . HIS A 1 111 ? -14.342 3.752 4.018 1.00 96.19 111 HIS A CA 1
ATOM 866 C C . HIS A 1 111 ? -15.120 3.889 2.709 1.00 96.19 111 HIS A C 1
ATOM 868 O O . HIS A 1 111 ? -16.329 4.118 2.755 1.00 96.19 111 HIS A O 1
ATOM 874 N N . LEU A 1 112 ? -14.477 3.681 1.555 1.00 93.81 112 LEU A N 1
ATOM 875 C CA . LEU A 1 112 ? -15.101 3.850 0.235 1.00 93.81 112 LEU A CA 1
ATOM 876 C C . LEU A 1 112 ? -16.293 2.915 0.007 1.00 93.81 112 LEU A C 1
ATOM 878 O O . LEU A 1 112 ? -17.245 3.274 -0.686 1.00 93.81 112 LEU A O 1
ATOM 882 N N . LYS A 1 113 ? -16.286 1.731 0.629 1.00 95.44 113 LYS A N 1
ATOM 883 C CA . LYS A 1 113 ? -17.407 0.786 0.576 1.00 95.44 113 LYS A CA 1
ATOM 884 C C . LYS A 1 113 ? -18.692 1.332 1.208 1.00 95.44 113 LYS A C 1
ATOM 886 O O . LYS A 1 113 ? -19.780 0.928 0.805 1.00 95.44 113 LYS A O 1
ATOM 891 N N . GLN A 1 114 ? -18.577 2.197 2.214 1.00 95.81 114 GLN A N 1
ATOM 892 C CA . GLN A 1 114 ? -19.718 2.785 2.925 1.00 95.81 114 GLN A CA 1
ATOM 893 C C . GLN A 1 114 ? -19.989 4.232 2.490 1.00 95.81 114 GLN A C 1
ATOM 895 O O . GLN A 1 114 ? -21.138 4.666 2.474 1.00 95.81 114 GLN A O 1
ATOM 900 N N . ASP A 1 115 ? -18.938 4.968 2.139 1.00 94.94 115 ASP A N 1
ATOM 901 C CA . ASP A 1 115 ? -18.970 6.373 1.760 1.00 94.94 115 ASP A CA 1
ATOM 902 C C . ASP A 1 115 ? -18.058 6.609 0.543 1.00 94.94 115 ASP A C 1
ATOM 904 O O . ASP A 1 115 ? -16.859 6.843 0.705 1.00 94.94 115 ASP A O 1
ATOM 908 N N . PRO A 1 116 ? -18.610 6.583 -0.685 1.00 93.50 116 PRO A N 1
ATOM 909 C CA . PRO A 1 116 ? -17.839 6.807 -1.910 1.00 93.50 116 PRO A CA 1
ATOM 910 C C . PRO A 1 116 ? -17.155 8.179 -1.985 1.00 93.50 116 PRO A C 1
ATOM 912 O O . PRO A 1 116 ? -16.244 8.363 -2.785 1.00 93.50 116 PRO A O 1
ATOM 915 N N . ASN A 1 117 ? -17.592 9.142 -1.165 1.00 90.00 117 ASN A N 1
ATOM 916 C CA . ASN A 1 117 ? -17.036 10.492 -1.116 1.00 90.00 117 ASN A CA 1
ATOM 917 C C . ASN A 1 117 ? -16.015 10.678 0.015 1.00 90.00 117 ASN A C 1
ATOM 919 O O . ASN A 1 117 ? -15.555 11.808 0.221 1.00 90.00 117 ASN A O 1
ATOM 923 N N . ALA A 1 118 ? -15.652 9.603 0.723 1.00 92.69 118 ALA A N 1
ATOM 924 C CA . ALA A 1 118 ? -14.664 9.637 1.790 1.00 92.69 118 ALA A CA 1
ATOM 925 C C . ALA A 1 118 ? -13.344 10.264 1.315 1.00 92.69 118 ALA A C 1
ATOM 927 O O . ALA A 1 118 ? -12.881 10.038 0.194 1.00 92.69 118 ALA A O 1
ATOM 928 N N . LYS A 1 119 ? -12.734 11.068 2.183 1.00 92.56 119 LYS A N 1
ATOM 929 C CA . LYS A 1 119 ? -11.383 11.605 2.017 1.00 92.56 119 LYS A CA 1
ATOM 930 C C . LYS A 1 119 ? -10.502 10.897 3.032 1.00 92.56 119 LYS A C 1
ATOM 932 O O . LYS A 1 119 ? -10.700 11.062 4.232 1.00 92.56 119 LYS A O 1
ATOM 937 N N . VAL A 1 120 ? -9.594 10.062 2.545 1.00 92.69 120 VAL A N 1
ATOM 938 C CA . VAL A 1 120 ? -8.769 9.185 3.377 1.00 92.69 120 VAL A CA 1
ATOM 939 C C . VAL A 1 120 ? -7.310 9.430 3.023 1.00 92.69 120 VAL A C 1
ATOM 941 O O . VAL A 1 120 ? -6.894 9.186 1.894 1.00 92.69 120 VAL A O 1
ATOM 944 N N . ALA A 1 121 ? -6.544 9.893 4.000 1.00 93.88 121 ALA A N 1
ATOM 945 C CA . ALA A 1 121 ? -5.093 9.922 3.988 1.00 93.88 121 ALA A CA 1
ATOM 946 C C . ALA A 1 121 ? -4.626 9.105 5.198 1.00 93.88 121 ALA A C 1
ATOM 948 O O . ALA A 1 121 ? -4.436 9.646 6.285 1.00 93.88 121 ALA A O 1
ATOM 949 N N . CYS A 1 122 ? -4.543 7.782 5.031 1.00 93.62 122 CYS A N 1
ATOM 950 C CA . CYS A 1 122 ? -4.188 6.855 6.103 1.00 93.62 122 CYS A CA 1
ATOM 951 C C . CYS A 1 122 ? -2.785 6.293 5.879 1.00 93.62 122 CYS A C 1
ATOM 953 O O . CYS A 1 122 ? -2.534 5.562 4.924 1.00 93.62 122 CYS A O 1
ATOM 955 N N . GLU A 1 123 ? -1.890 6.598 6.803 1.00 94.19 123 GLU A N 1
ATOM 956 C CA . GLU A 1 123 ? -0.530 6.089 6.864 1.00 94.19 123 GLU A CA 1
ATOM 957 C C . GLU A 1 123 ? -0.451 4.972 7.906 1.00 94.19 123 GLU A C 1
ATOM 959 O O . GLU A 1 123 ? -1.066 5.040 8.976 1.00 94.19 123 GLU A O 1
ATOM 964 N N . SER A 1 124 ? 0.333 3.943 7.601 1.00 94.50 124 SER A N 1
ATOM 965 C CA . SER A 1 124 ? 0.535 2.799 8.484 1.00 94.50 124 SER A CA 1
ATOM 966 C C . SER A 1 124 ? 2.005 2.682 8.868 1.00 94.50 124 SER A C 1
ATOM 968 O O . SER A 1 124 ? 2.896 2.718 8.020 1.00 94.50 124 SER A O 1
ATOM 970 N N . VAL A 1 125 ? 2.271 2.501 10.160 1.00 95.12 125 VAL A N 1
ATOM 971 C CA . VAL A 1 125 ? 3.610 2.239 10.697 1.00 95.12 125 VAL A CA 1
ATOM 972 C C . VAL A 1 125 ? 3.590 0.908 11.431 1.00 95.12 125 VAL A C 1
ATOM 974 O O . VAL A 1 125 ? 2.821 0.716 12.373 1.00 95.12 125 VAL A O 1
ATOM 977 N N . ILE A 1 126 ? 4.462 -0.012 11.023 1.00 93.75 126 ILE A N 1
ATOM 978 C CA . ILE A 1 126 ? 4.549 -1.350 11.610 1.00 93.75 126 ILE A CA 1
ATOM 979 C C . ILE A 1 126 ? 5.915 -1.548 12.256 1.00 93.75 126 ILE A C 1
ATOM 981 O O . ILE A 1 126 ? 6.969 -1.277 11.676 1.00 93.75 126 ILE A O 1
ATOM 985 N N . LYS A 1 127 ? 5.899 -2.076 13.479 1.00 93.31 127 LYS A N 1
ATOM 986 C CA . LYS A 1 127 ? 7.087 -2.581 14.172 1.00 93.31 127 LYS A CA 1
ATOM 987 C C . LYS A 1 127 ? 6.711 -3.787 15.025 1.00 93.31 127 LYS A C 1
ATOM 989 O O . LYS A 1 127 ? 5.541 -4.099 15.171 1.00 93.31 127 LYS A O 1
ATOM 994 N N . THR A 1 128 ? 7.690 -4.492 15.585 1.00 91.06 128 THR A N 1
ATOM 995 C CA . THR A 1 128 ? 7.483 -5.708 16.386 1.00 91.06 128 THR A CA 1
ATOM 996 C C . THR A 1 128 ? 6.341 -5.558 17.397 1.00 91.06 128 THR A C 1
ATOM 998 O O . THR A 1 128 ? 6.435 -4.769 18.334 1.00 91.06 128 THR A O 1
ATOM 1001 N N . GLY A 1 129 ? 5.268 -6.329 17.195 1.00 90.38 129 GLY A N 1
ATOM 1002 C CA . GLY A 1 129 ? 4.101 -6.354 18.079 1.00 90.38 129 GLY A CA 1
ATOM 1003 C C . GLY A 1 129 ? 3.182 -5.130 18.003 1.00 90.38 129 GLY A C 1
ATOM 1004 O O . GLY A 1 129 ? 2.287 -5.015 18.838 1.00 90.38 129 GLY A O 1
ATOM 1005 N N . MET A 1 130 ? 3.366 -4.227 17.035 1.00 95.94 130 MET A N 1
ATOM 1006 C CA . MET A 1 130 ? 2.606 -2.982 16.935 1.00 95.94 130 MET A CA 1
ATOM 1007 C C . MET A 1 130 ? 2.304 -2.590 15.486 1.00 95.94 130 MET A C 1
ATOM 1009 O O . MET A 1 130 ? 3.186 -2.578 14.628 1.00 95.94 130 MET A O 1
ATOM 1013 N N . VAL A 1 131 ? 1.063 -2.171 15.261 1.00 96.94 131 VAL A N 1
ATOM 1014 C CA . VAL A 1 131 ? 0.625 -1.413 14.089 1.00 96.94 131 VAL A CA 1
ATOM 1015 C C . VAL A 1 131 ? 0.059 -0.087 14.575 1.00 96.94 131 VAL A C 1
ATOM 1017 O O . VAL A 1 131 ? -0.767 -0.062 15.485 1.00 96.94 131 VAL A O 1
ATOM 1020 N N . MET A 1 132 ? 0.503 1.015 13.989 1.00 97.38 132 MET A N 1
ATOM 1021 C CA . MET A 1 132 ? -0.039 2.343 14.241 1.00 97.38 132 MET A CA 1
ATOM 1022 C C . MET A 1 132 ? -0.625 2.886 12.945 1.00 97.38 132 MET A C 1
ATOM 1024 O O . MET A 1 132 ? 0.071 2.930 11.935 1.00 97.38 132 MET A O 1
ATOM 1028 N N . LEU A 1 133 ? -1.887 3.30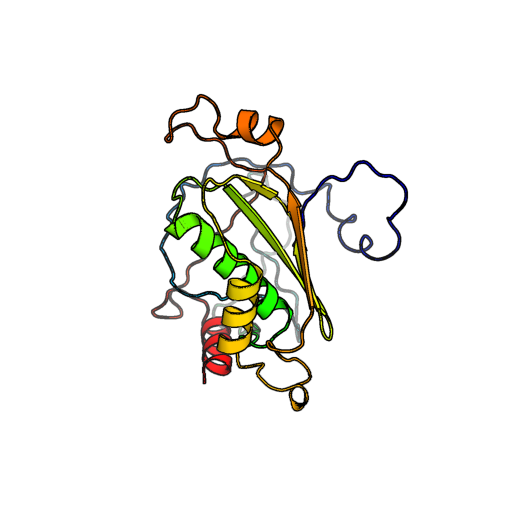0 12.998 1.00 96.75 133 LEU A N 1
ATOM 1029 C CA . LEU A 1 133 ? -2.516 4.083 11.943 1.00 96.75 133 LEU A CA 1
ATOM 1030 C C . LEU A 1 133 ? -2.416 5.559 12.305 1.00 96.75 133 LEU A C 1
ATOM 1032 O O . LEU A 1 133 ? -2.768 5.940 13.426 1.00 96.75 133 LEU A O 1
ATOM 1036 N N . CYS A 1 134 ? -1.961 6.380 11.369 1.00 96.06 134 CYS A N 1
ATOM 1037 C CA . CYS A 1 134 ? -1.930 7.828 11.510 1.00 96.06 134 CYS A CA 1
ATOM 1038 C C . CYS A 1 134 ? -2.401 8.537 10.239 1.00 96.06 134 CYS A C 1
ATOM 1040 O O . CYS A 1 134 ? -2.415 7.952 9.161 1.00 96.06 134 CYS A O 1
ATOM 1042 N N . GLY A 1 135 ? -2.821 9.793 10.374 1.00 93.06 135 GLY A N 1
ATOM 1043 C CA . GLY A 1 135 ? -3.248 10.625 9.251 1.00 93.06 135 GLY A CA 1
ATOM 1044 C C . GLY A 1 135 ? -4.653 11.185 9.431 1.00 93.06 135 GLY A C 1
ATOM 1045 O O . GLY A 1 135 ? -5.136 11.332 10.553 1.00 93.06 135 GLY A O 1
ATOM 1046 N N . GLU A 1 136 ? -5.296 11.514 8.318 1.00 91.69 136 GLU A N 1
ATOM 1047 C CA . GLU A 1 136 ? -6.525 12.301 8.286 1.00 91.69 136 GLU A CA 1
ATOM 1048 C C . GLU A 1 136 ? -7.625 11.565 7.521 1.00 91.69 136 GLU A C 1
ATOM 1050 O O . GLU A 1 136 ? -7.449 11.165 6.368 1.00 91.69 136 GLU A O 1
ATOM 1055 N N . ILE A 1 137 ? -8.787 11.398 8.152 1.00 93.00 137 ILE A N 1
ATOM 1056 C CA . ILE A 1 137 ? -9.951 10.754 7.547 1.00 93.00 137 ILE A CA 1
ATOM 1057 C C . ILE A 1 137 ? -11.194 11.609 7.772 1.00 93.00 137 ILE A C 1
ATOM 1059 O O . ILE A 1 137 ? -11.649 11.799 8.899 1.00 93.00 137 ILE A O 1
ATOM 1063 N N . ASN A 1 138 ? -11.800 12.052 6.674 1.00 93.44 138 ASN A N 1
ATOM 1064 C CA . ASN A 1 138 ? -13.119 12.668 6.657 1.00 93.44 138 ASN A CA 1
ATOM 1065 C C . ASN A 1 138 ? -14.092 11.758 5.896 1.00 93.44 138 ASN A C 1
ATOM 1067 O O . ASN A 1 138 ? -14.026 11.619 4.672 1.00 93.44 138 ASN A O 1
ATOM 1071 N N . SER A 1 139 ? -14.968 11.082 6.636 1.00 94.06 139 SER A N 1
ATOM 1072 C CA . SER A 1 139 ? -15.910 10.104 6.096 1.00 94.06 139 SER A CA 1
ATOM 1073 C C . SER A 1 139 ? -17.105 9.920 7.027 1.00 94.06 139 SER A C 1
ATOM 1075 O O . SER A 1 139 ? -16.988 10.053 8.244 1.00 94.06 139 SER A O 1
ATOM 1077 N N . LYS A 1 140 ? -18.257 9.558 6.457 1.00 93.06 140 LYS A N 1
ATOM 1078 C CA . LYS A 1 140 ? -19.469 9.166 7.200 1.00 93.06 140 LYS A CA 1
ATOM 1079 C C . LYS A 1 140 ? -19.510 7.675 7.553 1.00 93.06 140 LYS A C 1
ATOM 1081 O O . LYS A 1 140 ? -20.463 7.231 8.193 1.00 93.06 140 LYS A O 1
ATOM 1086 N N . ALA A 1 141 ? -18.527 6.898 7.104 1.00 95.25 141 ALA A N 1
ATOM 1087 C CA . ALA A 1 141 ? -18.457 5.464 7.345 1.00 95.25 141 ALA A CA 1
ATOM 1088 C C . ALA A 1 141 ? -18.176 5.146 8.820 1.00 95.25 141 ALA A C 1
ATOM 1090 O O . ALA A 1 141 ? -17.398 5.836 9.478 1.00 95.25 141 ALA A O 1
ATOM 1091 N N . ASN A 1 142 ? -18.752 4.050 9.317 1.00 95.44 142 ASN A N 1
ATOM 1092 C CA . ASN A 1 142 ? -18.395 3.497 10.619 1.00 95.44 142 ASN A CA 1
ATOM 1093 C C . ASN A 1 142 ? -17.484 2.282 10.401 1.00 95.44 142 ASN A C 1
ATOM 1095 O O . ASN A 1 142 ? -17.951 1.208 10.010 1.00 95.44 142 ASN A O 1
ATOM 1099 N N . VAL A 1 143 ? -16.177 2.471 10.582 1.00 95.94 143 VAL A N 1
ATOM 1100 C CA . VAL A 1 143 ? -15.152 1.458 10.297 1.00 95.94 143 VAL A CA 1
ATOM 1101 C C . VAL A 1 143 ? -14.562 0.924 11.598 1.00 95.94 143 VAL A C 1
ATOM 1103 O O . VAL A 1 143 ? -14.080 1.678 12.440 1.00 95.94 143 VAL A O 1
ATOM 1106 N N . ASP A 1 144 ? -14.563 -0.401 11.747 1.00 97.06 144 ASP A N 1
ATOM 1107 C CA . ASP A 1 144 ? -13.831 -1.083 12.814 1.00 97.06 144 ASP A CA 1
ATOM 1108 C C . ASP A 1 144 ? -12.372 -1.296 12.387 1.00 97.06 144 ASP A C 1
ATOM 1110 O O . ASP A 1 144 ? -12.017 -2.316 11.788 1.00 97.06 144 ASP A O 1
ATOM 1114 N N . TYR A 1 145 ? -11.521 -0.313 12.689 1.00 97.12 145 TYR A N 1
ATOM 1115 C CA . TYR A 1 145 ? -10.102 -0.344 12.326 1.00 97.12 145 TYR A CA 1
ATOM 1116 C C . TYR A 1 145 ? -9.351 -1.533 12.935 1.00 97.12 145 TYR A C 1
ATOM 1118 O O . TYR A 1 145 ? -8.460 -2.082 12.293 1.00 97.12 145 TYR A O 1
ATOM 1126 N N . GLN A 1 146 ? -9.710 -1.970 14.150 1.00 97.00 146 GLN A N 1
ATOM 1127 C CA . GLN A 1 146 ? -9.066 -3.127 14.784 1.00 97.00 146 GLN A CA 1
ATOM 1128 C C . GLN A 1 146 ? -9.300 -4.380 13.948 1.00 97.00 146 GLN A C 1
ATOM 1130 O O . GLN A 1 146 ? -8.364 -5.134 13.680 1.00 97.00 146 GLN A O 1
ATOM 1135 N N . LYS A 1 147 ? -10.548 -4.592 13.523 1.00 97.56 147 LYS A N 1
ATOM 1136 C CA . LYS A 1 147 ? -10.905 -5.733 12.689 1.00 97.56 147 LYS A CA 1
ATOM 1137 C C . LYS A 1 147 ? -10.258 -5.646 11.309 1.00 97.56 147 LYS A C 1
ATOM 1139 O O . LYS A 1 147 ? -9.676 -6.635 10.884 1.00 97.56 147 LYS A O 1
ATOM 1144 N N . VAL A 1 148 ? -10.305 -4.485 10.648 1.00 97.69 148 VAL A N 1
ATOM 1145 C CA . VAL A 1 148 ? -9.703 -4.289 9.313 1.00 97.69 148 VAL A CA 1
ATOM 1146 C C . VAL A 1 148 ? -8.209 -4.608 9.335 1.00 97.69 148 VAL A C 1
ATOM 1148 O O . VAL A 1 148 ? -7.762 -5.475 8.592 1.00 97.69 148 VAL A O 1
ATOM 1151 N N . VAL A 1 149 ? -7.451 -3.992 10.247 1.00 97.25 149 VAL A N 1
ATOM 1152 C CA . VAL A 1 149 ? -6.001 -4.207 10.371 1.00 97.25 149 VAL A CA 1
ATOM 1153 C C . VAL A 1 149 ? -5.677 -5.683 10.614 1.00 97.25 149 VAL A C 1
ATOM 1155 O O . VAL A 1 149 ? -4.804 -6.253 9.961 1.00 97.25 149 VAL A O 1
ATOM 1158 N N . ARG A 1 150 ? -6.391 -6.333 11.540 1.00 97.81 150 ARG A N 1
ATOM 1159 C CA . ARG A 1 150 ? -6.141 -7.737 11.894 1.00 97.81 150 ARG A CA 1
ATOM 1160 C C . ARG A 1 150 ? -6.517 -8.702 10.774 1.00 97.81 150 ARG A C 1
ATOM 1162 O O . ARG A 1 150 ? -5.778 -9.658 10.546 1.00 97.81 150 ARG A O 1
ATOM 1169 N N . ASP A 1 151 ? -7.622 -8.454 10.077 1.00 98.00 151 ASP A N 1
ATOM 1170 C CA . ASP A 1 151 ? -8.049 -9.254 8.928 1.00 98.00 151 ASP A CA 1
ATOM 1171 C C . ASP A 1 151 ? -7.019 -9.153 7.788 1.00 98.00 151 ASP A C 1
ATOM 1173 O O . ASP A 1 151 ? -6.657 -10.180 7.211 1.00 98.00 151 ASP A O 1
ATOM 1177 N N . THR A 1 152 ? -6.462 -7.962 7.534 1.00 97.12 152 THR A N 1
ATOM 1178 C CA . THR A 1 152 ? -5.387 -7.761 6.546 1.00 97.12 152 THR A CA 1
ATOM 1179 C C . THR A 1 152 ? -4.113 -8.518 6.927 1.00 97.12 152 THR A C 1
ATOM 1181 O O . THR A 1 152 ? -3.581 -9.280 6.127 1.00 97.12 152 THR A O 1
ATOM 1184 N N . ILE A 1 153 ? -3.641 -8.401 8.172 1.00 96.50 153 ILE A N 1
ATOM 1185 C CA . ILE A 1 153 ? -2.424 -9.104 8.634 1.00 96.50 153 ILE A CA 1
ATOM 1186 C C . ILE A 1 153 ? -2.611 -10.627 8.591 1.00 96.50 153 ILE A C 1
ATOM 1188 O O . ILE A 1 153 ? -1.692 -11.371 8.240 1.00 96.50 153 ILE A O 1
ATOM 1192 N N . LYS A 1 154 ? -3.819 -11.101 8.916 1.00 97.25 154 LYS A N 1
ATOM 1193 C CA . LYS A 1 154 ? -4.187 -12.511 8.798 1.00 97.25 154 LYS A CA 1
ATOM 1194 C C . LYS A 1 154 ? -4.161 -12.983 7.345 1.00 97.25 154 LYS A C 1
ATOM 1196 O O . LYS A 1 154 ? -3.694 -14.092 7.103 1.00 97.25 154 LYS A O 1
ATOM 1201 N N . HIS A 1 155 ? -4.649 -12.172 6.405 1.00 96.06 155 HIS A N 1
ATOM 1202 C CA . HIS A 1 155 ? -4.627 -12.488 4.975 1.00 96.06 155 HIS A CA 1
ATOM 1203 C C . HIS A 1 155 ? -3.197 -12.652 4.447 1.00 96.06 155 HIS A C 1
ATOM 1205 O O . HIS A 1 155 ? -2.921 -13.637 3.771 1.00 96.06 155 HIS A O 1
ATOM 1211 N N . ILE A 1 156 ? -2.287 -11.768 4.864 1.00 94.56 156 ILE A N 1
ATOM 1212 C CA . ILE A 1 156 ? -0.852 -11.822 4.529 1.00 94.56 156 ILE A CA 1
ATOM 1213 C C . ILE A 1 156 ? -0.174 -13.085 5.103 1.00 94.56 156 ILE A C 1
ATOM 1215 O O . ILE A 1 156 ? 0.836 -13.554 4.585 1.00 94.56 156 ILE A O 1
ATOM 1219 N N . GLY A 1 157 ? -0.730 -13.667 6.172 1.00 95.12 157 GLY A N 1
ATOM 1220 C CA . GLY A 1 157 ? -0.287 -14.949 6.732 1.00 95.12 157 GLY A CA 1
ATOM 1221 C C . GLY A 1 157 ? 0.487 -14.860 8.052 1.00 95.12 157 GLY A C 1
ATOM 1222 O O . GLY A 1 157 ? 1.067 -15.863 8.483 1.00 95.12 157 GLY A O 1
ATOM 1223 N N . TYR A 1 158 ? 0.487 -13.706 8.725 1.00 94.88 158 TYR A N 1
ATOM 1224 C CA . TYR A 1 158 ? 1.072 -13.535 10.062 1.00 94.88 158 TYR A CA 1
ATOM 1225 C C . TYR A 1 158 ? 0.081 -13.933 11.163 1.00 94.88 158 TYR A C 1
ATOM 1227 O O . TYR A 1 158 ? -0.604 -13.090 11.741 1.00 94.88 158 TYR A O 1
ATOM 1235 N N . ASP A 1 159 ? -0.000 -15.233 11.446 1.00 95.06 159 ASP A N 1
ATOM 1236 C CA . ASP A 1 159 ? -0.981 -15.867 12.340 1.00 95.06 159 ASP A CA 1
ATOM 1237 C C . ASP A 1 159 ? -0.396 -16.517 13.602 1.00 95.06 159 ASP A C 1
ATOM 1239 O O . ASP A 1 159 ? -1.147 -17.111 14.380 1.00 95.06 159 ASP A O 1
ATOM 1243 N N . ASP A 1 160 ? 0.916 -16.429 13.815 1.00 94.50 160 ASP A N 1
ATOM 1244 C CA . ASP A 1 160 ? 1.588 -17.020 14.967 1.00 94.50 160 ASP A CA 1
ATOM 1245 C C . ASP A 1 160 ? 2.878 -16.271 15.310 1.00 94.50 160 ASP A C 1
ATOM 1247 O O . ASP A 1 160 ? 3.659 -15.906 14.429 1.00 94.50 160 ASP A O 1
ATOM 1251 N N . SER A 1 161 ? 3.137 -16.082 16.606 1.00 92.75 161 SER A N 1
ATOM 1252 C CA . SER A 1 161 ? 4.313 -15.360 17.103 1.00 92.75 161 SER A CA 1
ATOM 1253 C C . SER A 1 161 ? 5.644 -15.978 16.657 1.00 92.75 161 SER A C 1
ATOM 1255 O O . SER A 1 161 ? 6.649 -15.270 16.596 1.00 92.75 161 SER A O 1
ATOM 1257 N N . SER A 1 162 ? 5.673 -17.269 16.302 1.00 93.69 162 SER A N 1
ATOM 1258 C CA . SER A 1 162 ? 6.855 -17.932 15.728 1.00 93.69 162 SER A CA 1
ATOM 1259 C C . SER A 1 162 ? 7.305 -17.334 14.391 1.00 93.69 162 SER A C 1
ATOM 1261 O O . SER A 1 162 ? 8.489 -17.405 14.065 1.00 93.69 162 SER A O 1
ATOM 1263 N N . LYS A 1 163 ? 6.403 -16.675 13.651 1.00 92.00 163 LYS A N 1
ATOM 1264 C CA . LYS A 1 163 ? 6.708 -15.941 12.411 1.00 92.00 163 LYS A CA 1
ATOM 1265 C C . LYS A 1 163 ? 7.293 -14.545 12.671 1.00 92.00 163 LYS A C 1
ATOM 1267 O O . LYS A 1 163 ? 7.586 -13.816 11.729 1.00 92.00 163 LYS A O 1
ATOM 1272 N N . GLY A 1 164 ? 7.443 -14.154 13.939 1.00 91.50 164 GLY A N 1
ATOM 1273 C CA . GLY A 1 164 ? 7.919 -12.834 14.362 1.00 91.50 164 GLY A CA 1
ATOM 1274 C C . GLY A 1 164 ? 6.832 -11.754 14.422 1.00 91.50 164 GLY A C 1
ATOM 1275 O O . GLY A 1 164 ? 7.102 -10.655 14.909 1.00 91.50 164 GLY A O 1
ATOM 1276 N N . PHE A 1 165 ? 5.611 -12.057 13.969 1.00 93.94 165 PHE A N 1
ATOM 1277 C CA . PHE A 1 165 ? 4.452 -11.168 14.029 1.00 93.94 165 PHE A CA 1
ATOM 1278 C C . PHE A 1 165 ? 3.147 -11.981 14.023 1.00 93.94 165 PHE A C 1
ATOM 1280 O O . PHE A 1 165 ? 3.072 -13.016 13.364 1.00 93.94 165 PHE A O 1
ATOM 1287 N N . ASP A 1 166 ? 2.120 -11.520 14.741 1.00 95.31 166 ASP A N 1
ATOM 1288 C CA . ASP A 1 166 ? 0.844 -12.233 14.887 1.00 95.31 166 ASP A CA 1
ATOM 1289 C C . ASP A 1 166 ? -0.340 -11.260 14.993 1.00 95.31 166 ASP A C 1
ATOM 1291 O O . ASP A 1 166 ? -0.393 -10.419 15.897 1.00 95.31 166 ASP A O 1
ATOM 1295 N N . TYR A 1 167 ? -1.322 -11.412 14.096 1.00 97.00 167 TYR A N 1
ATOM 1296 C CA . TYR A 1 167 ? -2.538 -10.594 14.068 1.00 97.00 167 TYR A CA 1
ATOM 1297 C C . TYR A 1 167 ? -3.387 -10.706 15.343 1.00 97.00 167 TYR A C 1
ATOM 1299 O O . TYR A 1 167 ? -4.191 -9.813 15.613 1.00 97.00 167 TYR A O 1
ATOM 1307 N N . LYS A 1 168 ? -3.264 -11.786 16.129 1.00 95.75 168 LYS A N 1
ATOM 1308 C CA . LYS A 1 168 ? -4.044 -11.981 17.367 1.00 95.75 168 LYS A CA 1
ATOM 1309 C C . LYS A 1 168 ? -3.478 -11.180 18.533 1.00 95.75 168 LYS A C 1
ATOM 1311 O O . LYS A 1 168 ? -4.236 -10.740 19.391 1.00 95.75 168 LYS A O 1
ATOM 1316 N N . THR A 1 169 ? -2.159 -11.009 18.573 1.00 95.38 169 THR A N 1
ATOM 1317 C CA . THR A 1 169 ? -1.446 -10.462 19.736 1.00 95.38 169 THR A CA 1
ATOM 1318 C C . THR A 1 169 ? -0.870 -9.071 19.497 1.00 95.38 169 THR A C 1
ATOM 1320 O O . THR A 1 169 ? -0.556 -8.382 20.467 1.00 95.38 169 THR A O 1
ATOM 1323 N N . CYS A 1 170 ? -0.775 -8.608 18.245 1.00 95.00 170 CYS A N 1
ATOM 1324 C CA . CYS A 1 170 ? -0.278 -7.267 17.951 1.00 95.00 170 CYS A CA 1
ATOM 1325 C C . CYS A 1 170 ? -1.183 -6.167 18.536 1.00 95.00 170 CYS A C 1
ATOM 1327 O O . CYS A 1 170 ? -2.419 -6.252 18.505 1.00 95.00 170 CYS A O 1
ATOM 1329 N N . SER A 1 171 ? -0.555 -5.107 19.043 1.00 97.25 171 SER A N 1
ATOM 1330 C CA . SER A 1 171 ? -1.224 -3.866 19.424 1.00 97.25 171 SER A CA 1
ATOM 1331 C C . SER A 1 171 ? -1.578 -3.071 18.172 1.00 97.25 171 SER A C 1
ATOM 1333 O O . SER A 1 171 ? -0.755 -2.958 17.266 1.00 97.25 171 SER A O 1
ATOM 1335 N N . VAL A 1 172 ? -2.789 -2.519 18.117 1.00 97.38 172 VAL A N 1
ATOM 1336 C CA . VAL A 1 172 ? -3.222 -1.630 17.031 1.00 97.38 172 VAL A CA 1
ATOM 1337 C C . VAL A 1 172 ? -3.568 -0.284 17.654 1.00 97.38 172 VAL A C 1
ATOM 1339 O O . VAL A 1 172 ? -4.496 -0.197 18.461 1.00 97.38 172 VAL A O 1
ATOM 1342 N N . ILE A 1 173 ? -2.792 0.738 17.304 1.00 97.19 173 ILE A N 1
ATOM 1343 C CA . ILE A 1 173 ? -2.881 2.105 17.823 1.00 97.19 173 ILE A CA 1
ATOM 1344 C C . ILE A 1 173 ? -3.487 2.994 16.740 1.00 97.19 173 ILE A C 1
ATOM 1346 O O . ILE A 1 173 ? -3.103 2.899 15.576 1.00 97.19 173 ILE A O 1
ATOM 1350 N N . LEU A 1 174 ? -4.430 3.851 17.123 1.00 96.88 174 LEU A N 1
ATOM 1351 C CA . LEU A 1 174 ? -5.144 4.739 16.209 1.00 96.88 174 LEU A CA 1
ATOM 1352 C C . LEU A 1 174 ? -4.849 6.196 16.573 1.00 96.88 174 LEU A C 1
ATOM 1354 O O . LEU A 1 174 ? -5.203 6.639 17.662 1.00 96.88 174 LEU A O 1
ATOM 1358 N N . ASN A 1 175 ? -4.241 6.923 15.641 1.00 95.56 175 ASN A N 1
ATOM 1359 C CA . ASN A 1 175 ? -3.964 8.357 15.704 1.00 95.56 175 ASN A CA 1
ATOM 1360 C C . ASN A 1 175 ? -4.507 9.026 14.429 1.00 95.56 175 ASN A C 1
ATOM 1362 O O . ASN A 1 175 ? -3.752 9.556 13.617 1.00 95.56 175 ASN A O 1
ATOM 1366 N N . LEU A 1 176 ? -5.821 8.916 14.228 1.00 93.69 176 LEU A N 1
ATOM 1367 C CA . LEU A 1 176 ? -6.520 9.421 13.048 1.00 93.69 176 LEU A CA 1
ATOM 1368 C C . LEU A 1 176 ? -7.327 10.666 13.418 1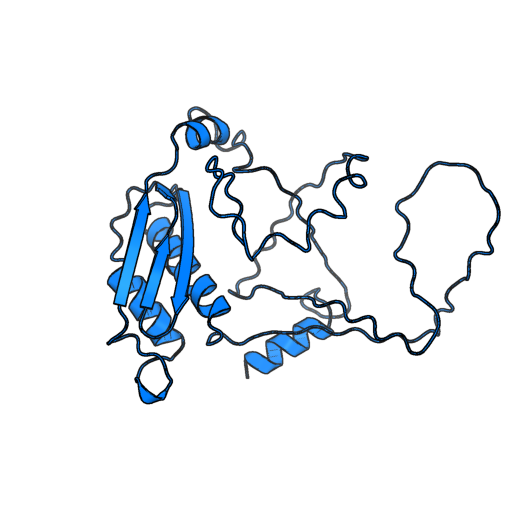.00 93.69 176 LEU A C 1
ATOM 1370 O O . LEU A 1 176 ? -8.171 10.600 14.314 1.00 93.69 176 LEU A O 1
ATOM 1374 N N . ASP A 1 177 ? -7.091 11.758 12.701 1.00 92.56 177 ASP A N 1
ATOM 1375 C CA . ASP A 1 177 ? -7.784 13.034 12.873 1.00 92.56 177 ASP A CA 1
ATOM 1376 C C . ASP A 1 177 ? -8.719 13.331 11.689 1.00 92.56 177 ASP A C 1
ATOM 1378 O O . ASP A 1 177 ? -8.744 12.615 10.687 1.00 92.56 177 ASP A O 1
ATOM 1382 N N . GLN A 1 178 ? -9.539 14.377 11.804 1.00 89.75 178 GLN A N 1
ATOM 1383 C CA . GLN A 1 178 ? -10.321 14.880 10.670 1.00 89.75 178 GLN A CA 1
ATOM 1384 C C . GLN A 1 178 ? -9.429 15.662 9.703 1.00 89.75 178 GLN A C 1
ATOM 1386 O O . GLN A 1 178 ? -8.474 16.310 10.123 1.00 89.75 178 GLN A O 1
ATOM 1391 N N . GLN A 1 179 ? -9.784 15.646 8.415 1.00 86.19 179 GLN A N 1
ATOM 1392 C CA . GLN A 1 179 ? -9.097 16.462 7.413 1.00 86.19 179 GLN A CA 1
ATOM 1393 C C . GLN A 1 179 ? -9.185 17.957 7.750 1.00 86.19 179 GLN A C 1
ATOM 1395 O O . GLN A 1 179 ? -10.253 18.445 8.129 1.00 86.19 179 GLN A O 1
ATOM 1400 N N . SER A 1 180 ? -8.089 18.694 7.545 1.00 86.50 180 SER A N 1
ATOM 1401 C CA . SER A 1 180 ? -8.070 20.155 7.716 1.00 86.50 180 SER A CA 1
ATOM 1402 C C . SER A 1 180 ? -9.115 20.868 6.841 1.00 86.50 180 SER A C 1
ATOM 1404 O O . SER A 1 180 ? -9.190 20.653 5.626 1.00 86.50 180 SER A O 1
ATOM 1406 N N . GLU A 1 181 ? -9.887 21.782 7.442 1.00 84.75 181 GLU A N 1
ATOM 1407 C CA . GLU A 1 181 ? -10.894 22.592 6.738 1.00 84.75 181 GLU A CA 1
ATOM 1408 C C . GLU A 1 181 ? -10.279 23.474 5.637 1.00 84.75 181 GLU A C 1
ATOM 1410 O O . GLU A 1 181 ? -10.909 23.705 4.602 1.00 84.75 181 GLU A O 1
ATOM 1415 N N . GLU A 1 182 ? -9.034 23.930 5.818 1.00 81.06 182 GLU A N 1
ATOM 1416 C CA . GLU A 1 182 ? -8.316 24.732 4.819 1.00 81.06 182 GLU A CA 1
ATOM 1417 C C . GLU A 1 182 ? -8.035 23.921 3.548 1.00 81.06 182 GLU A C 1
ATOM 1419 O O . GLU A 1 182 ? -8.235 24.419 2.437 1.00 81.06 182 GLU A O 1
ATOM 1424 N N . ILE A 1 183 ? -7.654 22.648 3.707 1.00 80.19 183 ILE A N 1
ATOM 1425 C CA . ILE A 1 183 ? -7.425 21.720 2.592 1.00 80.19 183 ILE A CA 1
ATOM 1426 C C . ILE A 1 183 ? -8.755 21.408 1.906 1.00 80.19 183 ILE A C 1
ATOM 1428 O O . ILE A 1 183 ? -8.862 21.515 0.684 1.00 80.19 183 ILE A O 1
ATOM 1432 N N . ALA A 1 184 ? -9.802 21.101 2.674 1.00 81.38 184 ALA A N 1
ATOM 1433 C CA . ALA A 1 184 ? -11.126 20.839 2.117 1.00 81.38 184 ALA A CA 1
ATOM 1434 C C . ALA A 1 184 ? -11.632 22.028 1.272 1.00 81.38 184 ALA A C 1
ATOM 1436 O O . ALA A 1 184 ? -12.139 21.836 0.161 1.00 81.38 184 ALA A O 1
ATOM 1437 N N . SER A 1 185 ? -11.433 23.258 1.759 1.00 80.94 185 SER A N 1
ATOM 1438 C CA . SER A 1 185 ? -11.788 24.504 1.064 1.00 80.94 185 SER A CA 1
ATOM 1439 C C . SER A 1 185 ? -10.974 24.740 -0.205 1.00 80.94 185 SER A C 1
ATOM 1441 O O . SER A 1 185 ? -11.516 25.118 -1.247 1.00 80.94 185 SER A O 1
ATOM 1443 N N . GLY A 1 186 ? -9.671 24.460 -0.145 1.00 83.62 186 GLY A N 1
ATOM 1444 C CA . GLY A 1 186 ? -8.776 24.574 -1.292 1.00 83.62 186 GLY A CA 1
ATOM 1445 C C . GLY A 1 186 ? -9.098 23.587 -2.417 1.00 83.62 186 GLY A C 1
ATOM 1446 O O . GLY A 1 186 ? -8.894 23.918 -3.587 1.00 83.62 186 GLY A O 1
ATOM 1447 N N . VAL A 1 187 ? -9.629 22.410 -2.075 1.00 86.56 187 VAL A N 1
ATOM 1448 C CA . VAL A 1 187 ? -9.733 21.268 -2.994 1.00 86.56 187 VAL A CA 1
ATOM 1449 C C . VAL A 1 187 ? -11.149 21.064 -3.529 1.00 86.56 187 VAL A C 1
ATOM 1451 O O . VAL A 1 187 ? -11.329 21.037 -4.746 1.00 86.56 187 VAL A O 1
ATOM 1454 N N . HIS A 1 188 ? -12.151 20.914 -2.653 1.00 83.62 188 HIS A N 1
ATOM 1455 C CA . HIS A 1 188 ? -13.466 20.392 -3.056 1.00 83.62 188 HIS A CA 1
ATOM 1456 C C . HIS A 1 188 ? -14.690 21.116 -2.471 1.00 83.62 188 HIS A C 1
ATOM 1458 O O . HIS A 1 188 ? -15.794 20.917 -2.978 1.00 83.62 188 HIS A O 1
ATOM 1464 N N . LEU A 1 189 ? -14.575 21.929 -1.412 1.00 82.44 189 LEU A N 1
ATOM 1465 C CA . LEU A 1 189 ? -15.755 22.625 -0.874 1.00 82.44 189 LEU A CA 1
ATOM 1466 C C . LEU A 1 189 ? -16.299 23.636 -1.889 1.00 82.44 189 LEU A C 1
ATOM 1468 O O . LEU A 1 189 ? -15.564 24.465 -2.418 1.00 82.44 189 LEU A O 1
ATOM 1472 N N . ASN A 1 190 ? -17.618 23.597 -2.102 1.00 84.62 190 ASN A N 1
ATOM 1473 C CA . ASN A 1 190 ? -18.352 24.481 -3.016 1.00 84.62 190 ASN A CA 1
ATOM 1474 C C . ASN A 1 190 ? -17.861 24.442 -4.475 1.00 84.62 190 ASN A C 1
ATOM 1476 O O . ASN A 1 190 ? -18.041 25.416 -5.207 1.00 84.62 190 ASN A O 1
ATOM 1480 N N . ARG A 1 191 ? -17.258 23.328 -4.900 1.00 85.94 191 ARG A N 1
ATOM 1481 C CA . ARG A 1 191 ? -16.864 23.090 -6.292 1.00 85.94 191 ARG A CA 1
ATOM 1482 C C . ARG A 1 191 ? -17.708 21.981 -6.902 1.00 85.94 191 ARG A C 1
ATOM 1484 O O . ARG A 1 191 ? -18.186 21.101 -6.190 1.00 85.94 191 ARG A O 1
ATOM 1491 N N . LEU A 1 192 ? -17.905 22.054 -8.214 1.00 84.38 192 LEU A N 1
ATOM 1492 C CA . LEU A 1 192 ? -18.434 20.933 -8.983 1.00 84.38 192 LEU A CA 1
ATOM 1493 C C . LEU A 1 192 ? -17.350 19.860 -9.103 1.00 84.38 192 LEU A C 1
ATOM 1495 O O . LEU A 1 192 ? -16.164 20.184 -9.065 1.00 84.38 192 LEU A O 1
ATOM 1499 N N . ASP A 1 193 ? -17.750 18.604 -9.286 1.00 83.50 193 ASP A N 1
ATOM 1500 C CA . ASP A 1 193 ? -16.807 17.480 -9.361 1.00 83.50 193 ASP A CA 1
ATOM 1501 C C . ASP A 1 193 ? -15.779 17.637 -10.499 1.00 83.50 193 ASP A C 1
ATOM 1503 O O . ASP A 1 193 ? -14.633 17.213 -10.369 1.00 83.50 193 ASP A O 1
ATOM 1507 N N . GLU A 1 194 ? -16.167 18.305 -11.590 1.00 86.44 194 GLU A N 1
ATOM 1508 C CA . GLU A 1 194 ? -15.305 18.605 -12.743 1.00 86.44 194 GLU A CA 1
ATOM 1509 C C . GLU A 1 194 ? -14.250 19.694 -12.450 1.00 86.44 194 GLU A C 1
ATOM 1511 O O . GLU A 1 194 ? -13.232 19.758 -13.136 1.00 86.44 194 GLU A O 1
ATOM 1516 N N . ASP A 1 195 ? -14.464 20.508 -11.408 1.00 88.00 195 ASP A N 1
ATOM 1517 C CA . ASP A 1 195 ? -13.630 21.658 -11.019 1.00 88.00 195 ASP A CA 1
ATOM 1518 C C . ASP A 1 195 ? -12.816 21.406 -9.731 1.00 88.00 195 ASP A C 1
ATOM 1520 O O . ASP A 1 195 ? -12.244 22.333 -9.133 1.00 88.00 195 ASP A O 1
ATOM 1524 N N . ILE A 1 196 ? -12.782 20.156 -9.257 1.00 89.12 196 ILE A N 1
ATOM 1525 C CA . ILE A 1 196 ? -12.012 19.768 -8.072 1.00 89.12 196 ILE A CA 1
ATOM 1526 C C . ILE A 1 196 ? -10.518 19.990 -8.339 1.00 89.12 196 ILE A C 1
ATOM 1528 O O . ILE A 1 196 ? -9.959 19.543 -9.340 1.00 89.12 196 ILE A O 1
ATOM 1532 N N . GLY A 1 197 ? -9.864 20.704 -7.418 1.00 83.44 197 GLY A N 1
ATOM 1533 C CA . GLY A 1 197 ? -8.424 20.941 -7.476 1.00 83.44 197 GLY A CA 1
ATOM 1534 C C . GLY A 1 197 ? -7.616 19.696 -7.105 1.00 83.44 197 GLY A C 1
ATOM 1535 O O . GLY A 1 197 ? -8.125 18.764 -6.488 1.00 83.44 197 GLY A O 1
ATOM 1536 N N . ALA A 1 198 ? -6.323 19.689 -7.433 1.00 88.38 198 ALA A N 1
ATOM 1537 C CA . ALA A 1 198 ? -5.420 18.684 -6.881 1.00 88.38 198 ALA A CA 1
ATOM 1538 C C . ALA A 1 198 ? -5.367 18.806 -5.346 1.00 88.38 198 ALA A C 1
ATOM 1540 O O . ALA A 1 198 ? -5.359 19.916 -4.815 1.00 88.38 198 ALA A O 1
ATOM 1541 N N . GLY A 1 199 ? -5.328 17.666 -4.648 1.00 85.19 199 GLY A N 1
ATOM 1542 C CA . GLY A 1 199 ? -5.247 17.625 -3.182 1.00 85.19 199 GLY A CA 1
ATOM 1543 C C . GLY A 1 199 ? -3.932 18.173 -2.621 1.00 85.19 199 GLY A C 1
ATOM 1544 O O . GLY A 1 199 ? -3.909 18.687 -1.509 1.00 85.19 199 GLY A O 1
ATOM 1545 N N . ASP A 1 200 ? -2.861 18.079 -3.409 1.00 87.88 200 ASP A N 1
ATOM 1546 C CA . ASP A 1 200 ? -1.540 18.624 -3.114 1.00 87.88 200 ASP A CA 1
ATOM 1547 C C . ASP A 1 200 ? -0.782 18.878 -4.432 1.00 87.88 200 ASP A C 1
ATOM 1549 O O . ASP A 1 200 ? -1.187 18.423 -5.509 1.00 87.88 200 ASP A O 1
ATOM 1553 N N . GLN A 1 201 ? 0.328 19.602 -4.357 1.00 92.00 201 GLN A N 1
ATOM 1554 C CA . GLN A 1 201 ? 1.275 19.762 -5.453 1.00 92.00 201 GLN A CA 1
ATOM 1555 C C . GLN A 1 201 ? 2.065 18.466 -5.690 1.00 92.00 201 GLN A C 1
ATOM 1557 O O . GLN A 1 201 ? 2.511 17.803 -4.756 1.00 92.00 201 GLN A O 1
ATOM 1562 N N . GLY A 1 202 ? 2.297 18.112 -6.954 1.00 90.06 202 GLY A N 1
ATOM 1563 C CA . GLY A 1 202 ? 3.021 16.890 -7.288 1.00 90.06 202 GLY A CA 1
ATOM 1564 C C . GLY A 1 202 ? 3.444 16.808 -8.749 1.00 90.06 202 GLY A C 1
ATOM 1565 O O . GLY A 1 202 ? 3.013 17.596 -9.589 1.00 90.06 202 GLY A O 1
ATOM 1566 N N . LEU A 1 203 ? 4.313 15.840 -9.033 1.00 92.06 203 LEU A N 1
ATOM 1567 C CA . LEU A 1 203 ? 4.742 15.457 -10.375 1.00 92.06 203 LEU A CA 1
ATOM 1568 C C . LEU A 1 203 ? 4.444 13.969 -10.555 1.00 92.06 203 LEU A C 1
ATOM 1570 O O . LEU A 1 203 ? 4.755 13.167 -9.675 1.00 92.06 203 LEU A O 1
ATOM 1574 N N . MET A 1 204 ? 3.865 13.602 -11.693 1.00 89.88 204 MET A N 1
ATOM 1575 C CA . MET A 1 204 ? 3.487 12.226 -12.005 1.00 89.88 204 MET A CA 1
ATOM 1576 C C . MET A 1 204 ? 4.104 11.825 -13.343 1.00 89.88 204 MET A C 1
ATOM 1578 O O . MET A 1 204 ? 4.085 12.604 -14.295 1.00 89.88 204 MET A O 1
ATOM 1582 N N . PHE A 1 205 ? 4.637 10.606 -13.416 1.00 90.75 205 PHE A N 1
ATOM 1583 C CA . PHE A 1 205 ? 5.199 10.030 -14.636 1.00 90.75 205 PHE A CA 1
ATOM 1584 C C . PHE A 1 205 ? 4.431 8.760 -14.993 1.00 90.75 205 PHE A C 1
ATOM 1586 O O . PHE A 1 205 ? 4.242 7.891 -14.144 1.00 90.75 205 PHE A O 1
ATOM 1593 N N . GLY A 1 206 ? 4.008 8.656 -16.251 1.00 91.94 206 GLY A N 1
ATOM 1594 C CA . GLY A 1 206 ? 3.527 7.412 -16.846 1.00 91.94 206 GLY A CA 1
ATOM 1595 C C . GLY A 1 206 ? 4.613 6.816 -17.736 1.00 91.94 206 GLY A C 1
ATOM 1596 O O . GLY A 1 206 ? 5.309 7.556 -18.430 1.00 91.94 206 GLY A O 1
ATOM 1597 N N . TYR A 1 207 ? 4.759 5.494 -17.715 1.00 89.62 207 TYR A N 1
ATOM 1598 C CA . TYR A 1 207 ? 5.691 4.763 -18.570 1.00 89.62 207 TYR A CA 1
ATOM 1599 C C . TYR A 1 207 ? 4.997 3.532 -19.151 1.00 89.62 207 TYR A C 1
ATOM 1601 O O . TYR A 1 207 ? 4.233 2.873 -18.449 1.00 89.62 207 TYR A O 1
ATOM 1609 N N . ALA A 1 208 ? 5.266 3.240 -20.420 1.00 91.88 208 ALA A N 1
ATOM 1610 C CA . ALA A 1 208 ? 4.825 2.034 -21.106 1.00 91.88 208 ALA A CA 1
ATOM 1611 C C . ALA A 1 208 ? 5.908 1.620 -22.109 1.00 91.88 208 ALA A C 1
ATOM 1613 O O . ALA A 1 208 ? 6.549 2.480 -22.714 1.00 91.88 208 ALA A O 1
ATOM 1614 N N . THR A 1 209 ? 6.107 0.317 -22.271 1.00 88.38 209 THR A N 1
ATOM 1615 C CA . THR A 1 209 ? 7.102 -0.277 -23.176 1.00 88.38 209 THR A CA 1
ATOM 1616 C C . THR A 1 209 ? 6.521 -1.535 -23.810 1.00 88.38 209 THR A C 1
ATOM 1618 O O . THR A 1 209 ? 5.727 -2.216 -23.171 1.00 88.38 209 THR A O 1
ATOM 1621 N N . ASP A 1 210 ? 6.888 -1.858 -25.046 1.00 96.06 210 ASP A N 1
ATOM 1622 C CA . ASP A 1 210 ? 6.409 -3.045 -25.768 1.00 96.06 210 ASP A CA 1
ATOM 1623 C C . ASP A 1 210 ? 7.229 -4.317 -25.474 1.00 96.06 210 ASP A C 1
ATOM 1625 O O . ASP A 1 210 ? 6.980 -5.367 -26.062 1.00 96.06 210 ASP A O 1
ATOM 1629 N N . GLU A 1 211 ? 8.168 -4.254 -24.520 1.00 92.56 211 GLU A N 1
ATOM 1630 C CA . GLU A 1 211 ? 8.973 -5.399 -24.067 1.00 92.56 211 GLU A CA 1
ATOM 1631 C C . GLU A 1 211 ? 8.133 -6.578 -23.540 1.00 92.56 211 GLU A C 1
ATOM 1633 O O . GLU A 1 211 ? 8.596 -7.722 -23.559 1.00 92.56 211 GLU A O 1
ATOM 1638 N N . THR A 1 212 ? 6.924 -6.316 -23.029 1.00 93.88 212 THR A N 1
ATOM 1639 C CA . THR A 1 212 ? 6.000 -7.326 -22.485 1.00 93.88 212 THR A CA 1
ATOM 1640 C C . THR A 1 212 ? 4.551 -7.046 -22.891 1.00 93.88 212 THR A C 1
ATOM 1642 O O . THR A 1 212 ? 4.203 -5.918 -23.240 1.00 93.88 212 THR A O 1
ATOM 1645 N N . GLU A 1 213 ? 3.684 -8.064 -22.824 1.00 95.62 213 GLU A N 1
ATOM 1646 C CA . GLU A 1 213 ? 2.252 -7.933 -23.155 1.00 95.62 213 GLU A CA 1
ATOM 1647 C C . GLU A 1 213 ? 1.513 -6.983 -22.200 1.00 95.62 213 GLU A C 1
ATOM 1649 O O . GLU A 1 213 ? 0.560 -6.313 -22.594 1.00 95.62 213 GLU A O 1
ATOM 1654 N N . GLU A 1 214 ? 1.966 -6.894 -20.947 1.00 90.94 214 GLU A N 1
ATOM 1655 C CA . GLU A 1 214 ? 1.422 -6.008 -19.918 1.00 90.94 214 GLU A CA 1
ATOM 1656 C C . GLU A 1 214 ? 1.911 -4.547 -20.058 1.00 90.94 214 GLU A C 1
ATOM 1658 O O . GLU A 1 214 ? 1.610 -3.707 -19.209 1.00 90.94 214 GLU A O 1
ATOM 1663 N N . CYS A 1 215 ? 2.655 -4.236 -21.126 1.00 94.19 215 CYS A N 1
ATOM 1664 C CA . CYS A 1 215 ? 3.269 -2.940 -21.421 1.00 94.19 215 CYS A CA 1
ATOM 1665 C C . CYS A 1 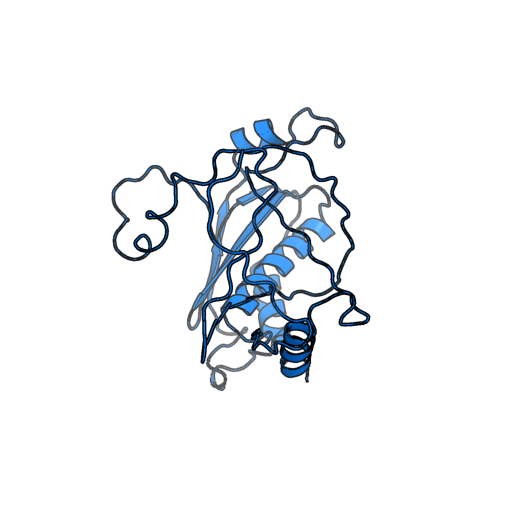215 ? 4.269 -2.436 -20.355 1.00 94.19 215 CYS A C 1
ATOM 1667 O O . CYS A 1 215 ? 4.433 -1.227 -20.164 1.00 94.19 215 CYS A O 1
ATOM 1669 N N . MET A 1 216 ? 4.937 -3.354 -19.648 1.00 93.81 216 MET A N 1
ATOM 1670 C CA . MET A 1 216 ? 5.855 -3.072 -18.535 1.00 93.81 216 MET A CA 1
ATOM 1671 C C . MET A 1 216 ? 7.290 -3.547 -18.839 1.00 93.81 216 MET A C 1
ATOM 1673 O O . MET A 1 216 ? 7.468 -4.491 -19.610 1.00 93.81 216 MET A O 1
ATOM 1677 N N . PRO A 1 217 ? 8.337 -2.957 -18.227 1.00 93.62 217 PRO A N 1
ATOM 1678 C CA . PRO A 1 217 ? 9.707 -3.443 -18.400 1.00 93.62 217 PRO A CA 1
ATOM 1679 C C . PRO A 1 217 ? 9.842 -4.913 -18.000 1.00 93.62 217 PRO A C 1
ATOM 1681 O O . PRO A 1 217 ? 9.389 -5.316 -16.922 1.00 93.62 217 PRO A O 1
ATOM 1684 N N . LEU A 1 218 ? 10.529 -5.718 -18.813 1.00 94.75 218 LEU A N 1
ATOM 1685 C CA . LEU A 1 218 ? 10.662 -7.151 -18.534 1.00 94.75 218 LEU A CA 1
ATOM 1686 C C . LEU A 1 218 ? 11.325 -7.413 -17.171 1.00 94.75 218 LEU A C 1
ATOM 1688 O O . LEU A 1 218 ? 10.924 -8.325 -16.445 1.00 94.75 218 LEU A O 1
ATOM 1692 N N . THR A 1 219 ? 12.306 -6.588 -16.787 1.00 94.88 219 THR A N 1
ATOM 1693 C CA . THR A 1 219 ? 13.037 -6.726 -15.517 1.00 94.88 219 THR A CA 1
ATOM 1694 C C . THR A 1 219 ? 12.124 -6.658 -14.299 1.00 94.88 219 THR A C 1
ATOM 1696 O O . THR A 1 219 ? 12.338 -7.402 -13.342 1.00 94.88 219 THR A O 1
ATOM 1699 N N . VAL A 1 220 ? 11.099 -5.800 -14.323 1.00 91.88 220 VAL A N 1
ATOM 1700 C CA . VAL A 1 220 ? 10.165 -5.676 -13.201 1.00 91.88 220 VAL A CA 1
ATOM 1701 C C . VAL A 1 220 ? 9.055 -6.720 -13.254 1.00 91.88 220 VAL A C 1
ATOM 1703 O O . VAL A 1 220 ? 8.694 -7.291 -12.228 1.00 91.88 220 VAL A O 1
ATOM 1706 N N . VAL A 1 221 ? 8.562 -7.060 -14.447 1.00 93.25 221 VAL A N 1
ATOM 1707 C CA . VAL A 1 221 ? 7.578 -8.142 -14.603 1.00 93.25 221 VAL A CA 1
ATOM 1708 C C . VAL A 1 221 ? 8.127 -9.450 -14.028 1.00 93.25 221 VAL A C 1
ATOM 1710 O O . VAL A 1 221 ? 7.427 -10.154 -13.299 1.00 93.25 221 VAL A O 1
ATOM 1713 N N . LEU A 1 222 ? 9.399 -9.756 -14.293 1.00 95.62 222 LEU A N 1
ATOM 1714 C CA . LEU A 1 222 ? 10.057 -10.935 -13.737 1.00 95.62 222 LEU A CA 1
ATOM 1715 C C . LEU A 1 222 ? 10.227 -10.858 -12.215 1.00 95.62 222 LEU A C 1
ATOM 1717 O O . LEU A 1 222 ? 9.963 -11.853 -11.544 1.00 95.62 222 LEU A O 1
ATOM 1721 N N . SER A 1 223 ? 10.634 -9.714 -11.653 1.00 93.69 223 SER A N 1
ATOM 1722 C CA . SER A 1 223 ? 10.807 -9.590 -10.198 1.00 93.69 223 SER A CA 1
ATOM 1723 C C . SER A 1 223 ? 9.480 -9.742 -9.444 1.00 93.69 223 SER A C 1
ATOM 1725 O O . SER A 1 223 ? 9.446 -10.404 -8.408 1.00 93.69 223 SER A O 1
ATOM 1727 N N . HIS A 1 224 ? 8.376 -9.212 -9.977 1.00 89.31 224 HIS A N 1
ATOM 1728 C CA . HIS A 1 224 ? 7.037 -9.412 -9.414 1.00 89.31 224 HIS A CA 1
ATOM 1729 C C . HIS A 1 224 ? 6.589 -10.876 -9.496 1.00 89.31 224 HIS A C 1
ATOM 1731 O O . HIS A 1 224 ? 6.216 -11.453 -8.474 1.00 89.31 224 HIS A O 1
ATOM 1737 N N . LYS A 1 225 ? 6.725 -11.517 -10.666 1.00 92.81 225 LYS A N 1
ATOM 1738 C CA . LYS A 1 225 ? 6.371 -12.937 -10.862 1.00 92.81 225 LYS A CA 1
ATOM 1739 C C . LYS A 1 225 ? 7.199 -13.891 -9.990 1.00 92.81 225 LYS A C 1
ATOM 1741 O O . LYS A 1 225 ? 6.767 -15.013 -9.747 1.00 92.81 225 LYS A O 1
ATOM 1746 N N . LEU A 1 226 ? 8.387 -13.485 -9.533 1.00 94.50 226 LEU A N 1
ATOM 1747 C CA . LEU A 1 226 ? 9.188 -14.265 -8.584 1.00 94.50 226 LEU A CA 1
ATOM 1748 C C . LEU A 1 226 ? 8.639 -14.219 -7.152 1.00 94.50 226 LEU A C 1
ATOM 1750 O O . LEU A 1 226 ? 8.760 -15.221 -6.460 1.00 94.50 226 LEU A O 1
ATOM 1754 N N . ASN A 1 227 ? 8.053 -13.101 -6.714 1.00 89.19 227 ASN A N 1
ATOM 1755 C CA . ASN A 1 227 ? 7.439 -12.991 -5.383 1.00 89.19 227 ASN A CA 1
ATOM 1756 C C . ASN A 1 227 ? 6.024 -13.584 -5.323 1.00 89.19 227 ASN A C 1
ATOM 1758 O O . ASN A 1 227 ? 5.576 -13.957 -4.246 1.00 89.19 227 ASN A O 1
ATOM 1762 N N . GLU A 1 228 ? 5.319 -13.631 -6.455 1.00 87.12 228 GLU A N 1
ATOM 1763 C CA . GLU A 1 228 ? 3.959 -14.183 -6.554 1.00 87.12 228 GLU A CA 1
ATOM 1764 C C . GLU A 1 228 ? 3.922 -15.724 -6.494 1.00 87.12 228 GLU A C 1
ATOM 1766 O O . GLU A 1 228 ? 2.893 -16.306 -6.158 1.00 87.12 228 GLU A O 1
ATOM 1771 N N . ARG A 1 229 ? 5.031 -16.388 -6.843 1.00 79.62 229 ARG A N 1
ATOM 1772 C CA . ARG A 1 229 ? 5.162 -17.856 -6.862 1.00 79.62 229 ARG A CA 1
ATOM 1773 C C . ARG A 1 229 ? 5.478 -18.441 -5.492 1.00 79.62 229 ARG A C 1
ATOM 1775 O O . ARG A 1 229 ? 4.943 -19.538 -5.217 1.00 79.62 229 ARG A O 1
#